Protein AF-F5VFP6-F1 (afdb_monomer_lite)

Radius of gyration: 19.28 Å; chains: 1; bounding box: 49×40×50 Å

pLDDT: mean 85.68, std 15.34, range [27.28, 97.56]

InterPro domains:
  IPR001387 Cro/C1-type, helix-turn-helix domain [cd00093] (96-133)

Organism: NCBI:txid1029822

Structure (mmCIF, N/CA/C/O backbone):
data_AF-F5VFP6-F1
#
_entry.id   AF-F5VFP6-F1
#
loop_
_atom_site.group_PDB
_atom_site.id
_atom_site.type_symbol
_atom_site.label_atom_id
_atom_site.label_alt_id
_atom_site.label_comp_id
_atom_site.label_asym_id
_atom_site.label_entity_id
_atom_site.label_seq_id
_atom_site.pdbx_PDB_ins_code
_atom_site.Cartn_x
_atom_site.Cartn_y
_atom_site.Cartn_z
_atom_site.occupancy
_atom_site.B_iso_or_equiv
_atom_site.auth_seq_id
_atom_site.auth_comp_id
_atom_site.auth_asym_id
_atom_site.auth_atom_id
_atom_site.pdbx_PDB_model_num
ATOM 1 N N . MET A 1 1 ? 15.361 0.452 -25.787 1.00 45.81 1 MET A N 1
ATOM 2 C CA . MET A 1 1 ? 16.250 1.464 -25.177 1.00 45.81 1 MET A CA 1
ATOM 3 C C . MET A 1 1 ? 15.393 2.277 -24.232 1.00 45.81 1 MET A C 1
ATOM 5 O O . MET A 1 1 ? 14.352 2.733 -24.685 1.00 45.81 1 MET A O 1
ATOM 9 N N . ALA A 1 2 ? 15.795 2.419 -22.968 1.00 56.06 2 ALA A N 1
ATOM 10 C CA . ALA A 1 2 ? 15.083 3.279 -22.027 1.00 56.06 2 ALA A CA 1
ATOM 11 C C . ALA A 1 2 ? 15.162 4.739 -22.467 1.00 56.06 2 ALA A C 1
ATOM 13 O O . ALA A 1 2 ? 16.213 5.183 -22.942 1.00 56.06 2 ALA A O 1
ATOM 14 N N . SER A 1 3 ? 14.058 5.480 -22.344 1.00 61.97 3 SER A N 1
ATOM 15 C CA . SER A 1 3 ? 14.051 6.896 -22.721 1.00 61.97 3 SER A CA 1
ATOM 16 C C . SER A 1 3 ? 14.904 7.691 -21.721 1.00 61.97 3 SER A C 1
ATOM 18 O O . SER A 1 3 ? 14.595 7.668 -20.525 1.00 61.97 3 SER A O 1
ATOM 20 N N . PRO A 1 4 ? 15.934 8.442 -22.162 1.00 67.31 4 PRO A N 1
ATOM 21 C CA . PRO A 1 4 ? 16.766 9.268 -21.279 1.00 67.31 4 PRO A CA 1
ATOM 22 C C . PRO A 1 4 ? 15.968 10.259 -20.416 1.00 67.31 4 PRO A C 1
ATOM 24 O O . PRO A 1 4 ? 16.447 10.700 -19.371 1.00 67.31 4 PRO A O 1
ATOM 27 N N . GLU A 1 5 ? 14.756 10.616 -20.845 1.00 70.31 5 GLU A N 1
ATOM 28 C CA . GLU A 1 5 ? 13.850 11.499 -20.112 1.00 70.31 5 GLU A CA 1
ATOM 29 C C . GLU A 1 5 ? 13.175 10.804 -18.926 1.00 70.31 5 GLU A C 1
ATOM 31 O O . GLU A 1 5 ? 13.073 11.414 -17.863 1.00 70.31 5 GLU A O 1
ATOM 36 N N . ARG A 1 6 ? 12.771 9.530 -19.064 1.00 74.75 6 ARG A N 1
ATOM 37 C CA . ARG A 1 6 ? 12.139 8.756 -17.978 1.00 74.75 6 ARG A CA 1
ATOM 38 C C . ARG A 1 6 ? 13.117 8.499 -16.837 1.00 74.75 6 ARG A C 1
ATOM 40 O O . ARG A 1 6 ? 12.781 8.708 -15.675 1.00 74.75 6 ARG A O 1
ATOM 47 N N . ILE A 1 7 ? 14.361 8.155 -17.172 1.00 79.06 7 ILE A N 1
ATOM 48 C CA . ILE A 1 7 ? 15.433 7.903 -16.196 1.00 79.06 7 ILE A CA 1
ATOM 49 C C . ILE A 1 7 ? 15.617 9.104 -15.254 1.00 79.06 7 ILE A C 1
ATOM 51 O O . ILE A 1 7 ? 15.681 8.946 -14.038 1.00 79.06 7 ILE A O 1
ATOM 55 N N . LYS A 1 8 ? 15.633 10.327 -15.801 1.00 82.56 8 LYS A N 1
ATOM 56 C CA . LYS A 1 8 ? 15.808 11.564 -15.019 1.00 82.56 8 LYS A CA 1
ATOM 57 C C . LYS A 1 8 ? 14.606 11.910 -14.134 1.00 82.56 8 LYS A C 1
ATOM 59 O O . LYS A 1 8 ? 14.729 12.759 -13.252 1.00 82.56 8 LYS A O 1
ATOM 64 N N . GLN A 1 9 ? 13.447 11.302 -14.379 1.00 90.19 9 GLN A N 1
ATOM 65 C CA . GLN A 1 9 ? 12.228 11.536 -13.608 1.00 90.19 9 GLN A CA 1
ATOM 66 C C . GLN A 1 9 ? 12.080 10.576 -12.427 1.00 90.19 9 GLN A C 1
ATOM 68 O O . GLN A 1 9 ? 11.391 10.931 -11.475 1.00 90.19 9 GLN A O 1
ATOM 73 N N . VAL A 1 10 ? 12.755 9.421 -12.440 1.00 93.38 10 VAL A N 1
ATOM 74 C CA . VAL A 1 10 ? 12.667 8.408 -11.373 1.00 93.38 10 VAL A CA 1
ATOM 75 C C . VAL A 1 10 ? 12.887 8.992 -9.966 1.00 93.38 10 VAL A C 1
ATOM 77 O O . VAL A 1 10 ? 12.012 8.779 -9.125 1.00 93.38 10 VAL A O 1
ATOM 80 N N . PRO A 1 11 ? 13.948 9.783 -9.684 1.00 94.81 11 PRO A N 1
ATOM 81 C CA . PRO A 1 11 ? 14.139 10.339 -8.342 1.00 94.81 11 PRO A CA 1
ATOM 82 C C . PRO A 1 11 ? 12.992 11.263 -7.915 1.00 94.81 11 PRO A C 1
ATOM 84 O O . PRO A 1 11 ? 12.511 11.180 -6.788 1.00 94.81 11 PRO A O 1
ATOM 87 N N . LYS A 1 12 ? 12.516 12.115 -8.836 1.00 95.06 12 LYS A N 1
ATOM 88 C CA . LYS A 1 12 ? 11.424 13.068 -8.580 1.00 95.06 12 LYS A CA 1
ATOM 89 C C . LYS A 1 12 ? 10.096 12.358 -8.350 1.00 95.06 12 LYS A C 1
ATOM 91 O O . LYS A 1 12 ? 9.312 12.772 -7.504 1.00 95.06 12 LYS A O 1
ATOM 96 N N . LEU A 1 13 ? 9.834 11.302 -9.117 1.00 96.25 13 LEU A N 1
ATOM 97 C CA . LEU A 1 13 ? 8.614 10.522 -8.983 1.00 96.25 13 LEU A CA 1
ATOM 98 C C . LEU A 1 13 ? 8.625 9.729 -7.674 1.00 96.25 13 LEU A C 1
ATOM 100 O O . LEU A 1 13 ? 7.613 9.712 -6.984 1.00 96.25 13 LEU A O 1
ATOM 104 N N . PHE A 1 14 ? 9.776 9.168 -7.285 1.00 97.00 14 PHE A N 1
ATOM 105 C CA . PHE A 1 14 ? 9.940 8.535 -5.977 1.00 97.00 14 PHE A CA 1
ATOM 106 C C . PHE A 1 14 ? 9.699 9.525 -4.829 1.00 97.00 14 PHE A C 1
ATOM 108 O O . PHE A 1 14 ? 8.916 9.242 -3.929 1.00 97.00 14 PHE A O 1
ATOM 115 N N . GLU A 1 15 ? 10.298 10.717 -4.888 1.00 96.94 15 GLU A N 1
ATOM 116 C CA . GLU A 1 15 ? 10.056 11.777 -3.901 1.00 96.94 15 GLU A CA 1
ATOM 117 C C . GLU A 1 15 ? 8.570 12.155 -3.825 1.00 96.94 15 GLU A C 1
ATOM 119 O O . GLU A 1 15 ? 8.014 12.269 -2.733 1.00 96.94 15 GLU A O 1
ATOM 124 N N . LYS A 1 16 ? 7.904 12.292 -4.978 1.00 97.12 16 LYS A N 1
ATOM 125 C CA . LYS A 1 16 ? 6.471 12.588 -5.050 1.00 97.12 16 LYS A CA 1
ATOM 126 C C . LYS A 1 16 ? 5.634 11.512 -4.353 1.00 97.12 16 LYS A C 1
ATOM 128 O O . LYS A 1 16 ? 4.800 11.862 -3.521 1.00 97.12 16 LYS A O 1
ATOM 133 N N . VAL A 1 17 ? 5.854 10.228 -4.650 1.00 97.44 17 VAL A N 1
ATOM 134 C CA . VAL A 1 17 ? 5.077 9.142 -4.022 1.00 97.44 17 VAL A CA 1
ATOM 135 C C . VAL A 1 17 ? 5.391 8.992 -2.534 1.00 97.44 17 VAL A C 1
ATOM 137 O O . VAL A 1 17 ? 4.474 8.770 -1.752 1.00 97.44 17 VAL A O 1
ATOM 140 N N . SER A 1 18 ? 6.645 9.193 -2.113 1.00 96.81 18 SER A N 1
ATOM 141 C CA . SER A 1 18 ? 7.021 9.195 -0.693 1.00 96.81 18 SER A CA 1
ATOM 142 C C . SER A 1 18 ? 6.466 10.401 0.067 1.00 96.81 18 SER A C 1
ATOM 144 O O . SER A 1 18 ? 6.269 10.322 1.275 1.00 96.81 18 SER A O 1
ATOM 146 N N . LYS A 1 19 ? 6.212 11.525 -0.611 1.00 96.12 19 LYS A N 1
ATOM 147 C CA . LYS A 1 19 ? 5.519 12.669 -0.012 1.00 96.12 19 LYS A CA 1
ATOM 148 C C . LYS A 1 19 ? 4.025 12.384 0.163 1.00 96.12 19 LYS A C 1
ATOM 150 O O . LYS A 1 19 ? 3.502 12.665 1.237 1.00 96.12 19 LYS A O 1
ATOM 155 N N . LYS A 1 20 ? 3.385 11.798 -0.861 1.00 96.75 20 LYS A N 1
ATOM 156 C CA . LYS A 1 20 ? 1.983 11.349 -0.810 1.00 96.75 20 LYS A CA 1
ATOM 157 C C . LYS A 1 20 ? 1.754 10.357 0.319 1.00 96.75 20 LYS A C 1
ATOM 159 O O . LYS A 1 20 ? 0.837 10.525 1.110 1.00 96.75 20 LYS A O 1
ATOM 164 N N . ASP A 1 21 ? 2.604 9.342 0.413 1.00 96.44 21 ASP A N 1
ATOM 165 C CA . ASP A 1 21 ? 2.551 8.358 1.483 1.00 96.44 21 ASP A CA 1
ATOM 166 C C . ASP A 1 21 ? 3.967 8.096 2.029 1.00 96.44 21 ASP A C 1
ATOM 168 O O . ASP A 1 21 ? 4.779 7.424 1.382 1.00 96.44 21 ASP A O 1
ATOM 172 N N . PRO A 1 22 ? 4.289 8.578 3.245 1.00 94.88 22 PRO A N 1
ATOM 173 C CA . PRO A 1 22 ? 5.624 8.440 3.827 1.00 94.88 22 PRO A CA 1
ATOM 174 C C . PRO A 1 22 ? 5.996 6.995 4.187 1.00 94.88 22 PRO A C 1
ATOM 176 O O . PRO A 1 22 ? 7.146 6.725 4.542 1.00 94.88 22 PRO A O 1
ATOM 179 N N . ARG A 1 23 ? 5.063 6.038 4.080 1.00 94.44 23 ARG A N 1
ATOM 180 C CA . ARG A 1 23 ? 5.350 4.601 4.217 1.00 94.44 23 ARG A CA 1
ATOM 181 C C . ARG A 1 23 ? 6.062 4.043 2.980 1.00 94.44 23 ARG A C 1
ATOM 183 O O . ARG A 1 23 ? 6.715 2.998 3.071 1.00 94.44 23 ARG A O 1
ATOM 190 N N . ILE A 1 24 ? 6.004 4.745 1.843 1.00 95.62 24 ILE A N 1
ATOM 191 C CA . ILE A 1 24 ? 6.698 4.364 0.611 1.00 95.62 24 ILE A CA 1
ATOM 192 C C . ILE A 1 24 ? 8.191 4.644 0.754 1.00 95.62 24 ILE A C 1
ATOM 194 O O . ILE A 1 24 ? 8.703 5.723 0.463 1.00 95.62 24 ILE A O 1
ATOM 198 N N . THR A 1 25 ? 8.905 3.622 1.214 1.00 95.75 25 THR A N 1
ATOM 199 C CA . THR A 1 25 ? 10.367 3.592 1.305 1.00 95.75 25 THR A CA 1
ATOM 200 C C . THR A 1 25 ? 10.967 2.783 0.157 1.00 95.75 25 THR A C 1
ATOM 202 O O . THR A 1 25 ? 10.283 1.984 -0.481 1.00 95.75 25 THR A O 1
ATOM 205 N N . VAL A 1 26 ? 12.284 2.898 -0.059 1.00 95.69 26 VAL A N 1
ATOM 206 C CA . VAL A 1 26 ? 13.004 2.044 -1.026 1.00 95.69 26 VAL A CA 1
ATOM 207 C C . VAL A 1 26 ? 12.787 0.563 -0.710 1.00 95.69 26 VAL A C 1
ATOM 209 O O . VAL A 1 26 ? 12.605 -0.237 -1.621 1.00 95.69 26 VAL A O 1
ATOM 212 N N . LYS A 1 27 ? 12.764 0.191 0.578 1.00 94.75 27 LYS A N 1
ATOM 213 C CA . LYS A 1 27 ? 12.493 -1.186 1.009 1.00 94.75 27 LYS A CA 1
ATOM 214 C C . LYS A 1 27 ? 11.085 -1.622 0.608 1.00 94.75 27 LYS A C 1
ATOM 216 O O . LYS A 1 27 ? 10.945 -2.677 0.006 1.00 94.75 27 LYS A O 1
ATOM 221 N N . TYR A 1 28 ? 10.075 -0.808 0.912 1.00 94.06 28 TYR A N 1
ATOM 222 C CA . TYR A 1 28 ? 8.678 -1.090 0.571 1.00 94.06 28 TYR A CA 1
ATOM 223 C C . TYR A 1 28 ? 8.502 -1.271 -0.946 1.00 94.06 28 TYR A C 1
ATOM 225 O O . TYR A 1 28 ? 8.008 -2.303 -1.394 1.00 94.06 28 TYR A O 1
ATOM 233 N N . PHE A 1 29 ? 9.029 -0.328 -1.733 1.00 95.00 29 PHE A N 1
ATOM 234 C CA . PHE A 1 29 ? 9.039 -0.387 -3.196 1.00 95.00 29 PHE A CA 1
ATOM 235 C C . PHE A 1 29 ? 9.723 -1.657 -3.733 1.00 95.00 29 PHE A C 1
ATOM 237 O O . PHE A 1 29 ? 9.163 -2.362 -4.572 1.00 95.00 29 PHE A O 1
ATOM 244 N N . ASN A 1 30 ? 10.918 -1.978 -3.218 1.00 91.12 30 ASN A N 1
ATOM 245 C CA . ASN A 1 30 ? 11.689 -3.153 -3.635 1.00 91.12 30 ASN A CA 1
ATOM 246 C C . ASN A 1 30 ? 10.944 -4.466 -3.332 1.00 91.12 30 ASN A C 1
ATOM 248 O O . ASN A 1 30 ? 11.003 -5.404 -4.128 1.00 91.12 30 ASN A O 1
ATOM 252 N N . THR A 1 31 ? 10.240 -4.524 -2.195 1.00 90.19 31 THR A N 1
ATOM 253 C CA . THR A 1 31 ? 9.459 -5.690 -1.765 1.00 90.19 31 THR A CA 1
ATOM 254 C C . THR A 1 31 ? 8.227 -5.907 -2.637 1.00 90.19 31 THR A C 1
ATOM 256 O O . THR A 1 31 ? 8.056 -7.001 -3.168 1.00 90.19 31 THR A O 1
ATOM 259 N N . ILE A 1 32 ? 7.388 -4.887 -2.827 1.00 92.19 32 ILE A N 1
ATOM 260 C CA . ILE A 1 32 ? 6.071 -5.047 -3.477 1.00 92.19 32 ILE A CA 1
ATOM 261 C C . ILE A 1 32 ? 6.195 -5.427 -4.928 1.00 92.19 32 ILE A C 1
ATOM 263 O O . ILE A 1 32 ? 5.497 -6.317 -5.402 1.00 92.19 32 ILE A O 1
ATOM 267 N N . PHE A 1 33 ? 7.119 -4.782 -5.629 1.00 91.31 33 PHE A N 1
ATOM 268 C CA . PHE A 1 33 ? 7.360 -5.106 -7.020 1.00 91.31 33 PHE A CA 1
ATOM 269 C C . PHE A 1 33 ? 8.267 -6.335 -7.176 1.00 91.31 33 PHE A C 1
ATOM 271 O O . PHE A 1 33 ? 8.462 -6.818 -8.278 1.00 91.31 33 PHE A O 1
ATOM 278 N N . GLY A 1 34 ? 8.777 -6.935 -6.097 1.00 86.69 34 GLY A N 1
ATOM 279 C CA . GLY A 1 34 ? 9.569 -8.163 -6.195 1.00 86.69 34 GLY A CA 1
ATOM 280 C C . GLY A 1 34 ? 10.961 -7.962 -6.798 1.00 86.69 34 GLY A C 1
ATOM 281 O O . GLY A 1 34 ? 11.620 -8.935 -7.171 1.00 86.69 34 GLY A O 1
ATOM 282 N N . PHE A 1 35 ? 11.434 -6.716 -6.873 1.00 86.25 35 PHE A N 1
ATOM 283 C CA . PHE A 1 35 ? 12.779 -6.385 -7.338 1.00 86.25 35 PHE A CA 1
ATOM 284 C C . PHE A 1 35 ? 13.873 -6.966 -6.433 1.00 86.25 35 PHE A C 1
ATOM 286 O O . PHE A 1 35 ? 14.979 -7.218 -6.908 1.00 86.25 35 PHE A O 1
ATOM 293 N N . PHE A 1 36 ? 13.556 -7.270 -5.168 1.00 84.62 36 PHE A N 1
ATOM 294 C CA . PHE A 1 36 ? 14.471 -7.929 -4.230 1.00 84.62 36 PHE A CA 1
ATOM 295 C C . PHE A 1 36 ? 15.012 -9.275 -4.733 1.00 84.62 36 PHE A C 1
ATOM 297 O O . PHE A 1 36 ? 16.075 -9.714 -4.299 1.00 84.62 36 PHE A O 1
ATOM 304 N N . ASN A 1 37 ? 14.313 -9.932 -5.665 1.00 80.12 37 ASN A N 1
ATOM 305 C CA . ASN A 1 37 ? 14.791 -11.168 -6.283 1.00 80.12 37 ASN A CA 1
ATOM 306 C C . ASN A 1 37 ? 16.040 -10.966 -7.155 1.00 80.12 37 ASN A C 1
ATOM 308 O O . ASN A 1 37 ? 16.752 -11.940 -7.425 1.00 80.12 37 ASN A O 1
ATOM 312 N N . TYR A 1 38 ? 16.294 -9.719 -7.558 1.00 79.38 38 TYR A N 1
ATOM 313 C CA . TYR A 1 38 ? 17.290 -9.317 -8.548 1.00 79.38 38 TYR A CA 1
ATOM 314 C C . TYR A 1 38 ? 18.286 -8.294 -7.996 1.00 79.38 38 TYR A C 1
ATOM 316 O O . TYR A 1 38 ? 19.470 -8.354 -8.319 1.00 79.38 38 TYR A O 1
ATOM 324 N N . TYR A 1 39 ? 17.827 -7.385 -7.132 1.00 83.06 39 TYR A N 1
ATOM 325 C CA . TYR A 1 39 ? 18.638 -6.319 -6.558 1.00 83.06 39 TYR A CA 1
ATOM 326 C C . TYR A 1 39 ? 18.453 -6.215 -5.050 1.00 83.06 39 TYR A C 1
ATOM 328 O O . TYR A 1 39 ? 17.337 -6.215 -4.528 1.00 83.06 39 TYR A O 1
ATOM 336 N N . SER A 1 40 ? 19.561 -6.018 -4.337 1.00 87.56 40 SER A N 1
ATOM 337 C CA . SER A 1 40 ? 19.488 -5.630 -2.932 1.00 87.56 40 SER A CA 1
ATOM 338 C C . SER A 1 40 ? 18.777 -4.280 -2.786 1.00 87.56 40 SER A C 1
ATOM 340 O O . SER A 1 40 ? 18.827 -3.422 -3.671 1.00 87.56 40 SER A O 1
ATOM 342 N N . THR A 1 41 ? 18.160 -4.044 -1.629 1.00 89.25 41 THR A N 1
ATOM 343 C CA . THR A 1 41 ? 17.512 -2.757 -1.319 1.00 89.25 41 THR A CA 1
ATOM 344 C C . THR A 1 41 ? 18.485 -1.578 -1.429 1.00 89.25 41 THR A C 1
ATOM 346 O O . THR A 1 41 ? 18.092 -0.482 -1.822 1.00 89.25 41 THR A O 1
ATOM 349 N N . SER A 1 42 ? 19.770 -1.800 -1.127 1.00 89.75 42 SER A N 1
ATOM 350 C CA . SER A 1 42 ? 20.816 -0.786 -1.296 1.00 89.75 42 SER A CA 1
ATOM 351 C C . SER A 1 42 ? 21.035 -0.441 -2.772 1.00 89.75 42 SER A C 1
ATOM 353 O O . SER A 1 42 ? 20.985 0.737 -3.126 1.00 89.75 42 SER A O 1
ATOM 355 N N . ALA A 1 43 ? 21.185 -1.453 -3.637 1.00 89.81 43 ALA A N 1
ATOM 356 C CA . ALA A 1 43 ? 21.340 -1.253 -5.077 1.00 89.81 43 ALA A CA 1
ATOM 357 C C . ALA A 1 43 ? 20.120 -0.546 -5.681 1.00 89.81 43 ALA A C 1
ATOM 359 O O . ALA A 1 43 ? 20.280 0.438 -6.400 1.00 89.81 43 ALA A O 1
ATOM 360 N N . MET A 1 44 ? 18.910 -0.974 -5.306 1.00 92.06 44 MET A N 1
ATOM 361 C CA . MET A 1 44 ? 17.673 -0.309 -5.717 1.00 92.06 44 MET A CA 1
ATOM 362 C C . MET A 1 44 ? 17.648 1.164 -5.286 1.00 92.06 44 MET A C 1
ATOM 364 O O . MET A 1 44 ? 17.297 2.039 -6.073 1.00 92.06 44 MET A O 1
ATOM 368 N N . GLY A 1 45 ? 18.094 1.466 -4.063 1.00 92.12 45 GLY A N 1
ATOM 369 C CA . GLY A 1 45 ? 18.221 2.842 -3.586 1.00 92.12 45 GLY A CA 1
ATOM 370 C C . GLY A 1 45 ? 19.172 3.681 -4.440 1.00 92.12 45 GLY A C 1
ATOM 371 O O . GLY A 1 45 ? 18.847 4.823 -4.760 1.00 92.12 45 GLY A O 1
ATOM 372 N N . SER A 1 46 ? 20.314 3.119 -4.843 1.00 91.38 46 SER A N 1
ATOM 373 C CA . SER A 1 46 ? 21.247 3.790 -5.755 1.00 91.38 46 SER A CA 1
ATOM 374 C C . SER A 1 46 ? 20.658 4.003 -7.149 1.00 91.38 46 SER A C 1
ATOM 376 O O . SER A 1 46 ? 20.926 5.036 -7.755 1.00 91.38 46 SER A O 1
ATOM 378 N N . PHE A 1 47 ? 19.841 3.077 -7.657 1.00 91.38 47 PHE A N 1
ATOM 379 C CA . PHE A 1 47 ? 19.168 3.255 -8.946 1.00 91.38 47 PHE A CA 1
ATOM 380 C C . PHE A 1 47 ? 18.108 4.354 -8.876 1.00 91.38 47 PHE A C 1
ATOM 382 O O . PHE A 1 47 ? 18.112 5.247 -9.719 1.00 91.38 47 PHE A O 1
ATOM 389 N N . ILE A 1 48 ? 17.260 4.343 -7.843 1.00 92.06 48 ILE A N 1
ATOM 390 C CA . ILE A 1 48 ? 16.202 5.344 -7.645 1.00 92.06 48 ILE A CA 1
ATOM 391 C C . ILE A 1 48 ? 16.781 6.753 -7.492 1.00 92.06 48 ILE A C 1
ATOM 393 O O . ILE A 1 48 ? 16.238 7.697 -8.057 1.00 92.06 48 ILE A O 1
ATOM 397 N N . ARG A 1 49 ? 17.887 6.906 -6.753 1.00 89.38 49 ARG A N 1
ATOM 398 C CA . ARG A 1 49 ? 18.575 8.200 -6.585 1.00 89.38 49 ARG A CA 1
ATOM 399 C C . ARG A 1 49 ? 19.479 8.576 -7.748 1.00 89.38 49 ARG A C 1
ATOM 401 O O . ARG A 1 49 ? 19.963 9.701 -7.791 1.00 89.38 49 ARG A O 1
ATOM 408 N N . PHE A 1 50 ? 19.681 7.654 -8.686 1.00 84.88 50 PHE A N 1
ATOM 409 C CA . PHE A 1 50 ? 20.602 7.816 -9.802 1.00 84.88 50 PHE A CA 1
ATOM 410 C C . PHE A 1 50 ? 22.077 7.974 -9.373 1.00 84.88 50 PHE A C 1
ATOM 412 O O . PHE A 1 50 ? 22.888 8.555 -10.089 1.00 84.88 50 PHE A O 1
ATOM 419 N N . ASP A 1 51 ? 22.439 7.397 -8.222 1.00 84.12 51 ASP A N 1
ATOM 420 C CA . ASP A 1 51 ? 23.817 7.338 -7.710 1.00 84.12 51 ASP A CA 1
ATOM 421 C C . ASP A 1 51 ? 24.665 6.307 -8.480 1.00 84.12 51 ASP A C 1
ATOM 423 O O . ASP A 1 51 ? 25.892 6.394 -8.538 1.00 84.12 51 ASP A O 1
ATOM 427 N N . LYS A 1 52 ? 24.008 5.286 -9.045 1.00 81.69 52 LYS A N 1
ATOM 428 C CA . LYS A 1 52 ? 24.627 4.216 -9.833 1.00 81.69 52 LYS A CA 1
ATOM 429 C C . LYS A 1 52 ? 23.706 3.823 -10.983 1.00 81.69 52 LYS A C 1
ATOM 431 O O . LYS A 1 52 ? 22.489 3.800 -10.812 1.00 81.69 52 LYS A O 1
ATOM 436 N N . TYR A 1 53 ? 24.297 3.461 -12.118 1.00 78.94 53 TYR A N 1
ATOM 437 C CA . TYR A 1 53 ? 23.573 2.893 -13.251 1.00 78.94 53 TYR A CA 1
ATOM 438 C C . TYR A 1 53 ? 23.312 1.397 -13.052 1.00 78.94 53 TYR A C 1
ATOM 440 O O . TYR A 1 53 ? 24.206 0.666 -12.619 1.00 78.94 53 TYR A O 1
ATOM 448 N N . SER A 1 54 ? 22.096 0.946 -13.369 1.00 81.25 54 SER A N 1
ATOM 449 C CA . SER A 1 54 ? 21.843 -0.482 -13.594 1.00 81.25 54 SER A CA 1
ATOM 450 C C . SER A 1 54 ? 22.591 -0.950 -14.844 1.00 81.25 54 SER A C 1
ATOM 452 O O . SER A 1 54 ? 22.700 -0.201 -15.817 1.00 81.25 54 SER A O 1
ATOM 454 N N . ASP A 1 55 ? 23.068 -2.194 -14.823 1.00 77.06 55 ASP A N 1
ATOM 455 C CA . ASP A 1 55 ? 23.711 -2.831 -15.977 1.00 77.06 55 ASP A CA 1
ATOM 456 C C . ASP A 1 55 ? 22.730 -2.988 -17.158 1.00 77.06 55 ASP A C 1
ATOM 458 O O . ASP A 1 55 ? 23.150 -3.001 -18.315 1.00 77.06 55 ASP A O 1
ATOM 462 N N . ASP A 1 56 ? 21.420 -3.054 -16.878 1.00 78.88 56 ASP A N 1
ATOM 463 C CA . ASP A 1 56 ? 20.361 -3.054 -17.888 1.00 78.88 56 ASP A CA 1
ATOM 464 C C . ASP A 1 56 ? 19.555 -1.742 -17.840 1.00 78.88 56 ASP A C 1
ATOM 466 O O . ASP A 1 56 ? 18.793 -1.522 -16.888 1.00 78.88 56 ASP A O 1
ATOM 470 N N . PRO A 1 57 ? 19.636 -0.889 -18.879 1.00 79.38 57 PRO A N 1
ATOM 471 C CA . PRO A 1 57 ? 18.873 0.354 -18.957 1.00 79.38 57 PRO A CA 1
ATOM 472 C C . PRO A 1 57 ? 17.355 0.177 -18.823 1.00 79.38 57 PRO A C 1
ATOM 474 O O . PRO A 1 57 ? 16.698 1.076 -18.303 1.00 79.38 57 PRO A O 1
ATOM 477 N N . ARG A 1 58 ? 16.792 -0.970 -19.236 1.00 81.50 58 ARG A N 1
ATOM 478 C CA . ARG A 1 58 ? 15.346 -1.263 -19.138 1.00 81.50 58 ARG A CA 1
ATOM 479 C C . ARG A 1 58 ? 14.845 -1.269 -17.696 1.00 81.50 58 ARG A C 1
ATOM 481 O O . ARG A 1 58 ? 13.675 -0.999 -17.454 1.00 81.50 58 ARG A O 1
ATOM 488 N N . THR A 1 59 ? 15.739 -1.501 -16.732 1.00 85.50 59 THR A N 1
ATOM 489 C CA . THR A 1 59 ? 15.436 -1.414 -15.295 1.00 85.50 59 THR A CA 1
ATOM 490 C C . THR A 1 59 ? 14.766 -0.087 -14.944 1.00 85.50 59 THR A C 1
ATOM 492 O O . THR A 1 59 ? 13.832 -0.061 -14.151 1.00 85.50 59 THR A O 1
ATOM 495 N N . TYR A 1 60 ? 15.211 1.016 -15.550 1.00 87.94 60 TYR A N 1
ATOM 496 C CA . TYR A 1 60 ? 14.660 2.335 -15.259 1.00 87.94 60 TYR A CA 1
ATOM 497 C C . TYR A 1 60 ? 13.268 2.554 -15.840 1.00 87.94 60 TYR A C 1
ATOM 499 O O . TYR A 1 60 ? 12.488 3.263 -15.214 1.00 87.94 60 TYR A O 1
ATOM 507 N N . ASP A 1 61 ? 12.946 1.952 -16.989 1.00 87.75 61 ASP A N 1
ATOM 508 C CA . ASP A 1 61 ? 11.586 2.013 -17.532 1.00 87.75 61 ASP A CA 1
ATOM 509 C C . ASP A 1 61 ? 10.620 1.310 -16.573 1.00 87.75 61 ASP A C 1
ATOM 511 O O . ASP A 1 61 ? 9.595 1.873 -16.210 1.00 87.75 61 ASP A O 1
ATOM 515 N N . VAL A 1 62 ? 11.007 0.138 -16.058 1.00 89.81 62 VAL A N 1
ATOM 516 C CA . VAL A 1 62 ? 10.160 -0.629 -15.133 1.00 89.81 62 VAL A CA 1
ATOM 517 C C . VAL A 1 62 ? 10.068 0.031 -13.762 1.00 89.81 62 VAL A C 1
ATOM 519 O O . VAL A 1 62 ? 8.996 0.037 -13.164 1.00 89.81 62 VAL A O 1
ATOM 522 N N . ILE A 1 63 ? 11.158 0.619 -13.253 1.00 92.88 63 ILE A N 1
ATOM 523 C CA . ILE A 1 63 ? 11.103 1.430 -12.027 1.00 92.88 63 ILE A CA 1
ATOM 524 C C . ILE A 1 63 ? 10.164 2.620 -12.231 1.00 92.88 63 ILE A C 1
ATOM 526 O O . ILE A 1 63 ? 9.343 2.894 -11.361 1.00 92.88 63 ILE A O 1
ATOM 530 N N . PHE A 1 64 ? 10.275 3.318 -13.363 1.00 93.94 64 PHE A N 1
ATOM 531 C CA . PHE A 1 64 ? 9.409 4.447 -13.679 1.00 93.94 64 PHE A CA 1
ATOM 532 C C . PHE A 1 64 ? 7.940 4.018 -13.702 1.00 93.94 64 PHE A C 1
ATOM 534 O O . PHE A 1 64 ? 7.141 4.590 -12.969 1.00 93.94 64 PHE A O 1
ATOM 541 N N . ASP A 1 65 ? 7.605 2.966 -14.447 1.00 93.75 65 ASP A N 1
ATOM 542 C CA . ASP A 1 65 ? 6.231 2.477 -14.561 1.00 93.75 65 ASP A CA 1
ATOM 543 C C . ASP A 1 65 ? 5.682 1.974 -13.207 1.00 93.75 65 ASP A C 1
ATOM 545 O O . ASP A 1 65 ? 4.531 2.234 -12.858 1.00 93.75 65 ASP A O 1
ATOM 549 N N . ALA A 1 66 ? 6.516 1.320 -12.392 1.00 95.00 66 ALA A N 1
ATOM 550 C CA . ALA A 1 66 ? 6.166 0.908 -11.033 1.00 95.00 66 ALA A CA 1
ATOM 551 C C . ALA A 1 66 ? 5.852 2.108 -10.123 1.00 95.00 66 ALA A C 1
ATOM 553 O O . ALA A 1 66 ? 4.889 2.084 -9.356 1.00 95.00 66 ALA A O 1
ATOM 554 N N . LEU A 1 67 ? 6.641 3.180 -10.217 1.00 96.75 67 LEU A N 1
ATOM 555 C CA . LEU A 1 67 ? 6.385 4.419 -9.484 1.00 96.75 67 LEU A CA 1
ATOM 556 C C . LEU A 1 67 ? 5.151 5.156 -10.015 1.00 96.75 67 LEU A C 1
ATOM 558 O O . LEU A 1 67 ? 4.432 5.755 -9.221 1.00 96.75 67 LEU A O 1
ATOM 562 N N . THR A 1 68 ? 4.869 5.084 -11.317 1.00 95.75 68 THR A N 1
ATOM 563 C CA . THR A 1 68 ? 3.637 5.622 -11.908 1.00 95.75 68 THR A CA 1
ATOM 564 C C . THR A 1 68 ? 2.406 4.897 -11.369 1.00 95.75 68 THR A C 1
ATOM 566 O O . THR A 1 68 ? 1.468 5.560 -10.941 1.00 95.75 68 THR A O 1
ATOM 569 N N . ILE A 1 69 ? 2.437 3.561 -11.276 1.00 96.25 69 ILE A N 1
ATOM 570 C CA . ILE A 1 69 ? 1.365 2.774 -10.637 1.00 96.25 69 ILE A CA 1
ATOM 571 C C . ILE A 1 69 ? 1.108 3.261 -9.204 1.00 96.25 69 ILE A C 1
ATOM 573 O O . ILE A 1 69 ? -0.045 3.450 -8.818 1.00 96.25 69 ILE A O 1
ATOM 577 N N . LEU A 1 70 ? 2.169 3.482 -8.419 1.00 96.50 70 LEU A N 1
ATOM 578 C CA . LEU A 1 70 ? 2.035 4.002 -7.056 1.00 96.50 70 LEU A CA 1
ATOM 579 C C . LEU A 1 70 ? 1.469 5.428 -7.035 1.00 96.50 70 LEU A C 1
ATOM 581 O O . LEU A 1 70 ? 0.578 5.710 -6.243 1.00 96.50 70 LEU A O 1
ATOM 585 N N . ASP A 1 71 ? 1.951 6.324 -7.897 1.00 96.06 71 ASP A N 1
ATOM 586 C CA . ASP A 1 71 ? 1.485 7.715 -7.959 1.00 96.06 71 ASP A CA 1
ATOM 587 C C . ASP A 1 71 ? 0.001 7.827 -8.332 1.00 96.06 71 ASP A C 1
ATOM 589 O O . ASP A 1 71 ? -0.697 8.696 -7.808 1.00 96.06 71 ASP A O 1
ATOM 593 N N . GLU A 1 72 ? -0.478 6.952 -9.216 1.00 94.12 72 GLU A N 1
ATOM 594 C CA . GLU A 1 72 ? -1.872 6.909 -9.665 1.00 94.12 72 GLU A CA 1
ATOM 595 C C . GLU A 1 72 ? -2.827 6.323 -8.623 1.00 94.12 72 GLU A C 1
ATOM 597 O O . GLU A 1 72 ? -3.993 6.708 -8.588 1.00 94.12 72 GLU A O 1
ATOM 602 N N . SER A 1 73 ? -2.369 5.361 -7.817 1.00 91.88 73 SER A N 1
ATOM 603 C CA . SER A 1 73 ? -3.269 4.516 -7.019 1.00 91.88 73 SER A CA 1
ATOM 604 C C . SER A 1 73 ? -3.094 4.614 -5.511 1.00 91.88 73 SER A C 1
ATOM 606 O O . SER A 1 73 ? -3.948 4.121 -4.777 1.00 91.88 73 SER A O 1
ATOM 608 N N . LEU A 1 74 ? -2.015 5.222 -5.018 1.00 92.25 74 LEU A N 1
ATOM 609 C CA . LEU A 1 74 ? -1.895 5.494 -3.591 1.00 92.25 74 LEU A CA 1
ATOM 610 C C . LEU A 1 74 ? -2.778 6.682 -3.191 1.00 92.25 74 LEU A C 1
ATOM 612 O O . LEU A 1 74 ? -2.765 7.710 -3.877 1.00 92.25 74 LEU A O 1
ATOM 616 N N . PRO A 1 75 ? -3.480 6.590 -2.049 1.00 92.88 75 PRO A N 1
ATOM 617 C CA . PRO A 1 75 ? -4.095 7.759 -1.441 1.00 92.88 75 PRO A CA 1
ATOM 618 C C . PRO A 1 75 ? -3.037 8.810 -1.072 1.00 92.88 75 PRO A C 1
ATOM 620 O O . PRO A 1 75 ? -1.891 8.478 -0.759 1.00 92.88 75 PRO A O 1
ATOM 623 N N . ASP A 1 76 ? -3.430 10.083 -1.098 1.00 95.69 76 ASP A N 1
ATOM 624 C CA . ASP A 1 76 ? -2.552 11.200 -0.750 1.00 95.69 76 ASP A CA 1
ATOM 625 C C . ASP A 1 76 ? -2.764 11.618 0.711 1.00 95.69 76 ASP A C 1
ATOM 627 O O . ASP A 1 76 ? -3.809 12.151 1.082 1.00 95.69 76 ASP A O 1
ATOM 631 N N . TYR A 1 77 ? -1.754 11.372 1.540 1.00 96.94 77 TYR A N 1
ATOM 632 C CA . TYR A 1 77 ? -1.695 11.748 2.951 1.00 96.94 77 TYR A CA 1
ATOM 633 C C . TYR A 1 77 ? -0.766 12.941 3.196 1.00 96.94 77 TYR A C 1
ATOM 635 O O . TYR A 1 77 ? -0.454 13.241 4.351 1.00 96.94 77 TYR A O 1
ATOM 643 N N . SER A 1 78 ? -0.326 13.643 2.141 1.00 95.25 78 SER A N 1
ATOM 644 C CA . SER A 1 78 ? 0.615 14.767 2.249 1.00 95.25 78 SER A CA 1
ATOM 645 C C . SER A 1 78 ? 0.129 15.836 3.219 1.00 95.25 78 SER A C 1
ATOM 647 O O . SER A 1 78 ? 0.947 16.426 3.925 1.00 95.25 78 SER A O 1
ATOM 649 N N . ASP A 1 79 ? -1.185 16.062 3.284 1.00 96.19 79 ASP A N 1
ATOM 650 C CA . ASP A 1 79 ? -1.818 17.104 4.096 1.00 96.19 79 ASP A CA 1
ATOM 651 C C . ASP A 1 79 ? -2.411 16.587 5.410 1.00 96.19 79 ASP A C 1
ATOM 653 O O . ASP A 1 79 ? -2.779 17.396 6.255 1.00 96.19 79 ASP A O 1
ATOM 657 N N . LEU A 1 80 ? -2.391 15.269 5.640 1.00 97.19 80 LEU A N 1
ATOM 658 C CA . LEU A 1 80 ? -2.941 14.652 6.846 1.00 97.19 80 LEU A CA 1
ATOM 659 C C . LEU A 1 80 ? -2.252 15.199 8.108 1.00 97.19 80 LEU A C 1
ATOM 661 O O . LEU A 1 80 ? -1.020 15.357 8.143 1.00 97.19 80 LEU A O 1
ATOM 665 N N . ILE A 1 81 ? -3.045 15.460 9.145 1.00 97.44 81 ILE A N 1
ATOM 666 C CA . ILE A 1 81 ? -2.601 15.858 10.486 1.00 97.44 81 ILE A CA 1
ATOM 667 C C . ILE A 1 81 ? -3.179 14.922 11.553 1.00 97.44 81 ILE A C 1
ATOM 669 O O . ILE A 1 81 ? -4.091 14.136 11.299 1.00 97.44 81 ILE A O 1
ATOM 673 N N . VAL A 1 82 ? -2.636 14.978 12.772 1.00 97.06 82 VAL A N 1
ATOM 674 C CA . VAL A 1 82 ? -3.095 14.129 13.889 1.00 97.06 82 VAL A CA 1
ATOM 675 C C . VAL A 1 82 ? -4.581 14.345 14.209 1.00 97.06 82 VAL A C 1
ATOM 677 O O . VAL A 1 82 ? -5.270 13.374 14.528 1.00 97.06 82 VAL A O 1
ATOM 680 N N . GLN A 1 83 ? -5.096 15.572 14.072 1.00 97.56 83 GLN A N 1
ATOM 681 C CA . GLN A 1 83 ? -6.519 15.873 14.265 1.00 97.56 83 GLN A CA 1
ATOM 682 C C . GLN A 1 83 ? -7.426 14.991 13.393 1.00 97.56 83 GLN A C 1
ATOM 684 O O . GLN A 1 83 ? -8.389 14.428 13.906 1.00 97.56 83 GLN A O 1
ATOM 689 N N . ASP A 1 84 ? -7.080 14.775 12.121 1.00 97.44 84 ASP A N 1
ATOM 690 C CA . ASP A 1 84 ? -7.898 13.982 11.191 1.00 97.44 84 ASP A CA 1
ATOM 691 C C . ASP A 1 84 ? -8.082 12.529 11.661 1.00 97.44 84 ASP A C 1
ATOM 693 O O . ASP A 1 84 ? -9.119 11.902 11.416 1.00 97.44 84 ASP A O 1
ATOM 697 N N . ILE A 1 85 ? -7.072 11.983 12.349 1.00 96.44 85 ILE A N 1
ATOM 698 C CA . ILE A 1 85 ? -7.092 10.637 12.939 1.00 96.44 85 ILE A CA 1
ATOM 699 C C . ILE A 1 85 ? -7.995 10.596 14.173 1.00 96.44 85 ILE A C 1
ATOM 701 O O . ILE A 1 85 ? -8.773 9.654 14.338 1.00 96.44 85 ILE A O 1
ATOM 705 N N . VAL A 1 86 ? -7.905 11.613 15.035 1.00 95.31 86 VAL A N 1
ATOM 706 C CA . VAL A 1 86 ? -8.761 11.746 16.224 1.00 95.31 86 VAL A CA 1
ATOM 707 C C . VAL A 1 86 ? -10.225 11.902 15.811 1.00 95.31 86 VAL A C 1
ATOM 709 O O . VAL A 1 86 ? -11.100 11.249 16.386 1.00 95.31 86 VAL A O 1
ATOM 712 N N . ASP A 1 87 ? -10.490 12.694 14.775 1.00 95.06 87 ASP A N 1
ATOM 713 C CA . ASP A 1 87 ? -11.831 12.897 14.229 1.00 95.06 87 ASP A CA 1
ATOM 714 C C . ASP A 1 87 ? -12.377 11.611 13.607 1.00 95.06 87 ASP A C 1
ATOM 716 O O . ASP A 1 87 ? -13.511 11.224 13.892 1.00 95.06 87 ASP A O 1
ATOM 720 N N . ALA A 1 88 ? -11.558 10.887 12.832 1.00 94.12 88 ALA A N 1
ATOM 721 C CA . ALA A 1 88 ? -11.942 9.590 12.274 1.00 94.12 88 ALA A CA 1
ATOM 722 C C . ALA A 1 88 ? -12.318 8.581 13.370 1.00 94.12 88 ALA A C 1
ATOM 724 O O . ALA A 1 88 ? -13.306 7.858 13.241 1.00 94.12 88 ALA A O 1
ATOM 725 N N . TYR A 1 89 ? -11.559 8.540 14.468 1.00 93.12 89 TYR A N 1
ATOM 726 C CA . TYR A 1 89 ? -11.852 7.651 15.592 1.00 93.12 89 TYR A CA 1
ATOM 727 C C . TYR A 1 89 ? -13.110 8.077 16.358 1.00 93.12 89 TYR A C 1
ATOM 729 O O . TYR A 1 89 ? -13.929 7.233 16.732 1.00 93.12 89 TYR A O 1
ATOM 737 N N . SER A 1 90 ? -13.303 9.380 16.558 1.00 90.50 90 SER A N 1
ATOM 738 C CA . SER A 1 90 ? -14.508 9.931 17.190 1.00 90.50 90 SER A CA 1
ATOM 739 C C . SER A 1 90 ? -15.760 9.595 16.378 1.00 90.50 90 SER A C 1
ATOM 741 O O . SER A 1 90 ? -16.763 9.154 16.933 1.00 90.50 90 SER A O 1
ATOM 743 N N . GLU A 1 91 ? -15.684 9.701 15.050 1.00 89.44 91 GLU A N 1
ATOM 744 C CA . GLU A 1 91 ? -16.770 9.302 14.156 1.00 89.44 91 GLU A CA 1
ATOM 745 C C . GLU A 1 91 ? -17.079 7.800 14.276 1.00 89.44 91 GLU A C 1
ATOM 747 O O . GLU A 1 91 ? -18.235 7.391 14.410 1.00 89.44 91 GLU A O 1
ATOM 752 N N . TYR A 1 92 ? -16.040 6.964 14.280 1.00 84.94 92 TYR A N 1
ATOM 753 C CA . TYR A 1 92 ? -16.190 5.510 14.317 1.00 84.94 92 TYR A CA 1
ATOM 754 C C . TYR A 1 92 ? -16.738 4.995 15.657 1.00 84.94 92 TYR A C 1
ATOM 756 O O . TYR A 1 92 ? -17.557 4.066 15.691 1.00 84.94 92 TYR A O 1
ATOM 764 N N . SER A 1 93 ? -16.291 5.606 16.757 1.00 80.44 93 SER A N 1
ATOM 765 C CA . SER A 1 93 ? -16.724 5.275 18.117 1.00 80.44 93 SER A CA 1
ATOM 766 C C . SER A 1 93 ? -18.161 5.722 18.391 1.00 80.44 93 SER A C 1
ATOM 768 O O . SER A 1 93 ? -18.921 4.972 18.997 1.00 80.44 93 SER A O 1
ATOM 770 N N . LEU A 1 94 ? -18.581 6.887 17.894 1.00 76.00 94 LEU A N 1
ATOM 771 C CA . LEU A 1 94 ? -19.928 7.401 18.151 1.00 76.00 94 LEU A CA 1
ATOM 772 C C . LEU A 1 94 ? -20.987 6.864 17.181 1.00 76.00 94 LEU A C 1
ATOM 774 O O . LEU A 1 94 ? -22.119 6.626 17.602 1.00 76.00 94 LEU A O 1
ATOM 778 N N . TYR A 1 95 ? -20.647 6.671 15.902 1.00 66.44 95 TYR A N 1
ATOM 779 C CA . TYR A 1 95 ? -21.664 6.510 14.852 1.00 66.44 95 TYR A CA 1
ATOM 780 C C . TYR A 1 95 ? -21.623 5.182 14.092 1.00 66.44 95 TYR A C 1
ATOM 782 O O . TYR A 1 95 ? -22.648 4.794 13.533 1.00 66.44 95 TYR A O 1
ATOM 790 N N . LYS A 1 96 ? -20.487 4.470 14.053 1.00 68.62 96 LYS A N 1
ATOM 791 C CA . LYS A 1 96 ? -20.361 3.238 13.248 1.00 68.62 96 LYS A CA 1
ATOM 792 C C . LYS A 1 96 ? -20.437 1.954 14.062 1.00 68.62 96 LYS A C 1
ATOM 794 O O . LYS A 1 96 ? -21.388 1.191 13.915 1.00 68.62 96 LYS A O 1
ATOM 799 N N . GLN A 1 97 ? -19.418 1.675 14.873 1.00 71.56 97 GLN A N 1
ATOM 800 C CA . GLN A 1 97 ? -19.279 0.360 15.515 1.00 71.56 97 GLN A CA 1
ATOM 801 C C . GLN A 1 97 ? -18.940 0.417 17.008 1.00 71.56 97 GLN A C 1
ATOM 803 O O . GLN A 1 97 ? -18.871 -0.636 17.637 1.00 71.56 97 GLN A O 1
ATOM 808 N N . ASN A 1 98 ? -18.766 1.611 17.590 1.00 76.38 98 ASN A N 1
ATOM 809 C CA . ASN A 1 98 ? -18.427 1.786 19.008 1.00 76.38 98 ASN A CA 1
ATOM 810 C C . ASN A 1 98 ? -17.219 0.940 19.449 1.00 76.38 98 ASN A C 1
ATOM 812 O O . ASN A 1 98 ? -17.260 0.227 20.452 1.00 76.38 98 ASN A O 1
ATOM 816 N N . ILE A 1 99 ? -16.143 0.994 18.658 1.00 83.44 99 ILE A N 1
ATOM 817 C CA . ILE A 1 99 ? -14.887 0.323 18.996 1.00 83.44 99 ILE A CA 1
ATOM 818 C C . ILE A 1 99 ? -14.166 1.100 20.097 1.00 83.44 99 ILE A C 1
ATOM 820 O O . ILE A 1 99 ? -14.046 2.325 20.038 1.00 83.44 99 ILE A O 1
ATOM 824 N N . SER A 1 100 ? -13.657 0.390 21.099 1.00 86.94 100 SER A N 1
ATOM 825 C CA . SER A 1 100 ? -12.819 0.994 22.130 1.00 86.94 100 SER A CA 1
ATOM 826 C C . SER A 1 100 ? -11.393 1.232 21.622 1.00 86.94 100 SER A C 1
ATOM 828 O O . SER A 1 100 ? -10.921 0.595 20.676 1.00 86.94 100 SER A O 1
ATOM 830 N N . ARG A 1 101 ? -10.646 2.091 22.324 1.00 87.88 101 ARG A N 1
ATOM 831 C CA . ARG A 1 101 ? -9.230 2.356 22.032 1.00 87.88 101 ARG A CA 1
ATOM 832 C C . ARG A 1 101 ? -8.387 1.080 22.083 1.00 87.88 101 ARG A C 1
ATOM 834 O O . ARG A 1 101 ? -7.515 0.884 21.243 1.00 87.88 101 ARG A O 1
ATOM 841 N N . SER A 1 102 ? -8.648 0.218 23.064 1.00 87.31 102 SER A N 1
ATOM 842 C CA . SER A 1 102 ? -7.919 -1.040 23.233 1.00 87.31 102 SER A CA 1
ATOM 843 C C . SER A 1 102 ? -8.232 -2.035 22.117 1.00 87.31 102 SER A C 1
ATOM 845 O O . SER A 1 102 ? -7.323 -2.704 21.636 1.00 87.31 102 SER A O 1
ATOM 847 N N . GLN A 1 103 ? -9.484 -2.099 21.654 1.00 88.75 103 GLN A N 1
ATOM 848 C CA . GLN A 1 103 ? -9.848 -2.901 20.484 1.00 88.75 103 GLN A CA 1
ATOM 849 C C . GLN A 1 103 ? -9.161 -2.378 19.223 1.00 88.75 103 GLN A C 1
ATOM 851 O O . GLN A 1 103 ? -8.599 -3.164 18.465 1.00 88.75 103 GLN A O 1
ATOM 856 N N . LEU A 1 104 ? -9.143 -1.058 19.026 1.00 89.69 104 LEU A N 1
ATOM 857 C CA . LEU A 1 104 ? -8.438 -0.444 17.906 1.00 89.69 104 LEU A CA 1
ATOM 858 C C . LEU A 1 104 ? -6.934 -0.749 17.935 1.00 89.69 104 LEU A C 1
ATOM 860 O O . LEU A 1 104 ? -6.359 -1.034 16.890 1.00 89.69 104 LEU A O 1
ATOM 864 N N . ALA A 1 105 ? -6.310 -0.741 19.117 1.00 90.62 105 ALA A N 1
ATOM 865 C CA . ALA A 1 105 ? -4.905 -1.111 19.278 1.00 90.62 105 ALA A CA 1
ATOM 866 C C . ALA A 1 105 ? -4.628 -2.532 18.775 1.00 90.62 105 ALA A C 1
ATOM 868 O O . ALA A 1 105 ? -3.699 -2.737 18.001 1.00 90.62 105 ALA A O 1
ATOM 869 N N . VAL A 1 106 ? -5.482 -3.492 19.142 1.00 90.25 106 VAL A N 1
ATOM 870 C CA . VAL A 1 106 ? -5.374 -4.880 18.669 1.00 90.25 106 VAL A CA 1
ATOM 871 C C . VAL A 1 106 ? -5.543 -4.965 17.151 1.00 90.25 106 VAL A C 1
ATOM 873 O O . VAL A 1 106 ? -4.752 -5.624 16.485 1.00 90.25 106 VAL A O 1
ATOM 876 N N . LEU A 1 107 ? -6.541 -4.282 16.587 1.00 89.56 107 LEU A N 1
ATOM 877 C CA . LEU A 1 107 ? -6.823 -4.325 15.147 1.00 89.56 107 LEU A CA 1
ATOM 878 C C . LEU A 1 107 ? -5.723 -3.674 14.297 1.00 89.56 107 LEU A C 1
ATOM 880 O O . LEU A 1 107 ? -5.428 -4.147 13.200 1.00 89.56 107 LEU A O 1
ATOM 884 N N . ALA A 1 108 ? -5.109 -2.608 14.808 1.00 89.88 108 ALA A N 1
ATOM 885 C CA . ALA A 1 108 ? -4.000 -1.917 14.159 1.00 89.88 108 ALA A CA 1
ATOM 886 C C . ALA A 1 108 ? -2.632 -2.580 14.414 1.00 89.88 108 ALA A C 1
ATOM 888 O O . ALA A 1 108 ? -1.633 -2.079 13.908 1.00 89.88 108 ALA A O 1
ATOM 889 N N . ASP A 1 109 ? -2.578 -3.673 15.187 1.00 90.38 109 ASP A N 1
ATOM 890 C CA . ASP A 1 109 ? -1.339 -4.323 15.643 1.00 90.38 109 ASP A CA 1
ATOM 891 C C . ASP A 1 109 ? -0.379 -3.346 16.356 1.00 90.38 109 ASP A C 1
ATOM 893 O O . ASP A 1 109 ? 0.818 -3.244 16.083 1.00 90.38 109 ASP A O 1
ATOM 897 N N . LEU A 1 110 ? -0.939 -2.558 17.276 1.00 92.00 110 LEU A N 1
ATOM 898 C CA . LEU A 1 110 ? -0.230 -1.549 18.053 1.00 92.00 110 LEU A CA 1
ATOM 899 C C . LEU A 1 110 ? -0.397 -1.796 19.552 1.00 92.00 110 LEU A C 1
ATOM 901 O O . LEU A 1 110 ? -1.416 -2.281 20.036 1.00 92.00 110 LEU A O 1
ATOM 905 N N . SER A 1 111 ? 0.604 -1.378 20.328 1.00 91.81 111 SER A N 1
ATOM 906 C CA . SER A 1 111 ? 0.443 -1.307 21.783 1.00 91.81 111 SER A CA 1
ATOM 907 C C . SER A 1 111 ? -0.565 -0.218 22.172 1.00 91.81 111 SER A C 1
ATOM 909 O O . SER A 1 111 ? -0.641 0.833 21.529 1.00 91.81 111 SER A O 1
ATOM 911 N N . ASP A 1 112 ? -1.274 -0.409 23.287 1.00 88.88 112 ASP A N 1
ATOM 912 C CA . ASP A 1 112 ? -2.190 0.610 23.827 1.00 88.88 112 ASP A CA 1
ATOM 913 C C . ASP A 1 112 ? -1.464 1.940 24.114 1.00 88.88 112 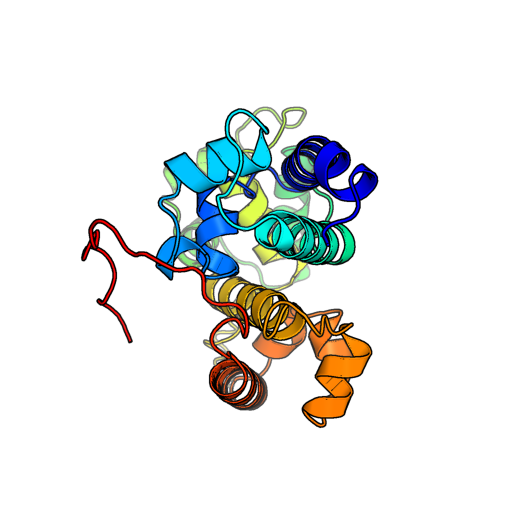ASP A C 1
ATOM 915 O O . ASP A 1 112 ? -2.001 3.021 23.878 1.00 88.88 112 ASP A O 1
ATOM 919 N N . GLY A 1 113 ? -0.191 1.876 24.524 1.00 91.56 113 GLY A N 1
ATOM 920 C CA . GLY A 1 113 ? 0.658 3.056 24.688 1.00 91.56 113 GLY A CA 1
ATOM 921 C C . GLY A 1 113 ? 0.944 3.792 23.374 1.00 91.56 113 GLY A C 1
ATOM 922 O O . GLY A 1 113 ? 0.980 5.022 23.365 1.00 91.56 113 GLY A O 1
ATOM 923 N N . ALA A 1 114 ? 1.119 3.073 22.261 1.00 92.12 114 ALA A N 1
ATOM 924 C CA . ALA A 1 114 ? 1.305 3.681 20.943 1.00 92.12 114 ALA A CA 1
ATOM 925 C C . ALA A 1 114 ? 0.024 4.377 20.465 1.00 92.12 114 ALA A C 1
ATOM 927 O O . ALA A 1 114 ? 0.084 5.544 20.085 1.00 92.12 114 ALA A O 1
ATOM 928 N N . ILE A 1 115 ? -1.134 3.719 20.581 1.00 93.88 115 ILE A N 1
ATOM 929 C CA . ILE A 1 115 ? -2.431 4.339 20.268 1.00 93.88 115 ILE A CA 1
ATOM 930 C C . ILE A 1 115 ? -2.695 5.560 21.157 1.00 93.88 115 ILE A C 1
ATOM 932 O O . ILE A 1 115 ? -3.104 6.612 20.673 1.00 93.88 115 ILE A O 1
ATOM 936 N N . SER A 1 116 ? -2.416 5.458 22.458 1.00 92.12 116 SER A N 1
ATOM 937 C CA . SER A 1 116 ? -2.570 6.579 23.389 1.00 92.12 116 SER A CA 1
ATOM 938 C C . SER A 1 116 ? -1.721 7.787 22.981 1.00 92.12 116 SER A C 1
ATOM 940 O O . SER A 1 116 ? -2.198 8.917 23.041 1.00 92.12 116 SER A O 1
ATOM 942 N N . LYS A 1 117 ? -0.484 7.573 22.516 1.00 93.56 117 LYS A N 1
ATOM 943 C CA . LYS A 1 117 ? 0.375 8.656 22.008 1.00 93.56 117 LYS A CA 1
ATOM 944 C C . LYS A 1 117 ? -0.159 9.294 20.729 1.00 93.56 117 LYS A C 1
ATOM 946 O O . LYS A 1 117 ? 0.043 10.487 20.547 1.00 93.56 117 LYS A O 1
ATOM 951 N N . ILE A 1 118 ? -0.814 8.521 19.861 1.00 93.94 118 ILE A N 1
ATOM 952 C CA . ILE A 1 118 ? -1.446 9.052 18.647 1.00 93.94 118 ILE A CA 1
ATOM 953 C C . ILE A 1 118 ? -2.566 10.018 19.038 1.00 93.94 118 ILE A C 1
ATOM 955 O O . ILE A 1 118 ? -2.567 11.159 18.592 1.00 93.94 118 ILE A O 1
ATOM 959 N N . PHE A 1 119 ? -3.471 9.596 19.923 1.00 92.81 119 PHE A N 1
ATOM 960 C CA . PHE A 1 119 ? -4.644 10.400 20.281 1.00 92.81 119 PHE A CA 1
ATOM 961 C C . PHE A 1 119 ? -4.369 11.541 21.264 1.00 92.81 119 PHE A C 1
ATOM 963 O O . PHE A 1 119 ? -5.121 12.508 21.288 1.00 92.81 119 PHE A O 1
ATOM 970 N N . ASN A 1 120 ? -3.296 11.456 22.052 1.00 92.38 120 ASN A N 1
ATOM 971 C CA . ASN A 1 120 ? -2.878 12.521 22.972 1.00 92.38 120 ASN A CA 1
ATOM 972 C C . ASN A 1 120 ? -1.713 13.365 22.422 1.00 92.38 120 ASN A C 1
ATOM 974 O O . ASN A 1 120 ? -1.077 14.107 23.172 1.00 92.38 120 ASN A O 1
ATOM 978 N N . GLY A 1 121 ? -1.369 13.197 21.142 1.00 89.62 121 GLY A N 1
ATOM 979 C CA . GLY A 1 121 ? -0.301 13.942 20.484 1.00 89.62 121 GLY A CA 1
ATOM 980 C C . GLY A 1 121 ? -0.678 15.397 20.187 1.00 89.62 121 GLY A C 1
ATOM 981 O O . GLY A 1 121 ? -1.782 15.854 20.474 1.00 89.62 121 GLY A O 1
ATOM 982 N N . ASN A 1 122 ? 0.247 16.136 19.569 1.00 94.94 122 ASN A N 1
ATOM 983 C CA . ASN A 1 122 ? -0.059 17.464 19.039 1.00 94.94 122 ASN A CA 1
ATOM 984 C C . ASN A 1 122 ? -0.968 17.329 17.804 1.00 94.94 122 ASN A C 1
ATOM 986 O O . ASN A 1 122 ? -0.537 16.794 16.782 1.00 94.94 122 ASN A O 1
ATOM 990 N N . LEU A 1 123 ? -2.192 17.846 17.903 1.00 94.94 123 LEU A N 1
ATOM 991 C CA . LEU A 1 123 ? -3.256 17.708 16.904 1.00 94.94 123 LEU A CA 1
ATOM 992 C C . LEU A 1 123 ? -2.909 18.356 15.552 1.00 94.94 123 LEU A C 1
ATOM 994 O O . LEU A 1 123 ? -3.310 17.845 14.510 1.00 94.94 123 LEU A O 1
ATOM 998 N N . GLU A 1 124 ? -2.097 19.414 15.554 1.00 96.38 124 GLU A N 1
ATOM 999 C CA . GLU A 1 124 ? -1.667 20.129 14.340 1.00 96.38 124 GLU A CA 1
ATOM 1000 C C . GLU A 1 124 ? -0.408 19.521 13.695 1.00 96.38 124 GLU A C 1
ATOM 1002 O O . GLU A 1 124 ? 0.057 19.977 12.649 1.00 96.38 124 GLU A O 1
ATOM 1007 N N . SER A 1 125 ? 0.192 18.505 14.322 1.00 95.75 125 SER A N 1
ATOM 1008 C CA . SER A 1 125 ? 1.434 17.903 13.832 1.00 95.75 125 SER A CA 1
ATOM 1009 C C . SER A 1 125 ? 1.200 16.867 12.731 1.00 95.75 125 SER A C 1
ATOM 1011 O O . SER A 1 125 ? 0.106 16.320 12.574 1.00 95.75 125 SER A O 1
ATOM 1013 N N . LYS A 1 126 ? 2.265 16.570 11.972 1.00 95.88 126 LYS A N 1
ATOM 1014 C CA . LYS A 1 126 ? 2.252 15.475 10.999 1.00 95.88 126 LYS A CA 1
ATOM 1015 C C . LYS A 1 126 ? 2.126 14.124 11.711 1.00 95.88 126 LYS A C 1
ATOM 1017 O O . LYS A 1 126 ? 2.831 13.890 12.696 1.00 95.88 126 LYS A O 1
ATOM 1022 N N . PRO A 1 127 ? 1.270 13.221 11.210 1.00 95.38 127 PRO A N 1
ATOM 1023 C CA . PRO A 1 127 ? 1.064 11.928 11.830 1.00 95.38 127 PRO A CA 1
ATOM 1024 C C . PRO A 1 127 ? 2.284 11.024 11.657 1.00 95.38 127 PRO A C 1
ATOM 1026 O O . PRO A 1 127 ? 3.039 11.117 10.689 1.00 95.38 127 PRO A O 1
ATOM 1029 N N . THR A 1 128 ? 2.465 10.106 12.604 1.00 95.19 128 THR A N 1
ATOM 1030 C CA . THR A 1 128 ? 3.425 9.008 12.447 1.00 95.19 128 THR A CA 1
ATOM 1031 C C . THR A 1 128 ? 2.892 7.984 11.444 1.00 95.19 128 THR A C 1
ATOM 1033 O O . THR A 1 128 ? 1.687 7.910 11.217 1.00 95.19 128 THR A O 1
ATOM 1036 N N . LEU A 1 129 ? 3.764 7.131 10.894 1.00 93.62 129 LEU A N 1
ATOM 1037 C CA . LEU A 1 129 ? 3.349 6.069 9.962 1.00 93.62 129 LEU A CA 1
ATOM 1038 C C . LEU A 1 129 ? 2.246 5.175 10.557 1.00 93.62 129 LEU A C 1
ATOM 1040 O O . LEU A 1 129 ? 1.245 4.908 9.907 1.00 93.62 129 LEU A O 1
ATOM 1044 N N . ALA A 1 130 ? 2.388 4.800 11.831 1.00 92.94 130 ALA A N 1
ATOM 1045 C CA . ALA A 1 130 ? 1.390 4.016 12.555 1.00 92.94 130 ALA A CA 1
ATOM 1046 C C . ALA A 1 130 ? 0.042 4.748 12.706 1.00 92.94 130 ALA A C 1
ATOM 1048 O O . ALA A 1 130 ? -1.008 4.116 12.719 1.00 92.94 130 ALA A O 1
ATOM 1049 N N . ALA A 1 131 ? 0.046 6.079 12.803 1.00 95.62 131 ALA A N 1
ATOM 1050 C CA . ALA A 1 131 ? -1.186 6.858 12.865 1.00 95.62 131 ALA A CA 1
ATOM 1051 C C . ALA A 1 131 ? -1.905 6.924 11.508 1.00 95.62 131 ALA A C 1
ATOM 1053 O O . ALA A 1 131 ? -3.132 6.888 11.476 1.00 95.62 131 ALA A O 1
ATOM 1054 N N . ILE A 1 132 ? -1.160 6.946 10.395 1.00 95.81 132 ILE A N 1
ATOM 1055 C CA . ILE A 1 132 ? -1.734 6.820 9.043 1.00 95.81 132 ILE A CA 1
ATOM 1056 C C . ILE A 1 132 ? -2.417 5.452 8.890 1.00 95.81 132 ILE A C 1
ATOM 1058 O O . ILE A 1 132 ? -3.512 5.369 8.343 1.00 95.81 132 ILE A O 1
ATOM 1062 N N . ASP A 1 133 ? -1.822 4.387 9.433 1.00 93.62 133 ASP A N 1
ATOM 1063 C CA . ASP A 1 133 ? -2.409 3.039 9.414 1.00 93.62 133 ASP A CA 1
ATOM 1064 C C . ASP A 1 133 ? -3.750 2.992 10.156 1.00 93.62 133 ASP A C 1
ATOM 1066 O O . ASP A 1 133 ? -4.724 2.430 9.654 1.00 93.62 133 ASP A O 1
ATOM 1070 N N . VAL A 1 134 ? -3.817 3.639 11.322 1.00 95.25 134 VAL A N 1
ATOM 1071 C CA . VAL A 1 134 ? -5.058 3.791 12.092 1.00 95.25 134 VAL A CA 1
ATOM 1072 C C . VAL A 1 134 ? -6.097 4.597 11.310 1.00 95.25 134 VAL A C 1
ATOM 1074 O O . VAL A 1 134 ? -7.256 4.193 11.244 1.00 95.25 134 VAL A O 1
ATOM 1077 N N . TYR A 1 135 ? -5.698 5.712 10.694 1.00 96.12 135 TYR A N 1
ATOM 1078 C CA . TYR A 1 135 ? -6.593 6.524 9.867 1.00 96.12 135 TYR A CA 1
ATOM 1079 C C . TYR A 1 135 ? -7.202 5.716 8.720 1.00 96.12 135 TYR A C 1
ATOM 1081 O O . TYR A 1 135 ? -8.416 5.720 8.530 1.00 96.12 135 TYR A O 1
ATOM 1089 N N . GLU A 1 136 ? -6.363 4.992 7.983 1.00 95.06 136 GLU A N 1
ATOM 1090 C CA . GLU A 1 136 ? -6.758 4.165 6.845 1.00 95.06 136 GLU A CA 1
ATOM 1091 C C . GLU A 1 136 ? -7.707 3.042 7.271 1.00 95.06 136 GLU A C 1
ATOM 1093 O O . GLU A 1 136 ? -8.757 2.865 6.655 1.00 95.06 136 GLU A O 1
ATOM 1098 N N . LEU A 1 137 ? -7.405 2.355 8.378 1.00 94.19 137 LEU A N 1
ATOM 1099 C CA . LEU A 1 137 ? -8.274 1.329 8.954 1.00 94.19 137 LEU A CA 1
ATOM 1100 C C . LEU A 1 137 ? -9.683 1.869 9.236 1.00 94.19 137 LEU A C 1
ATOM 1102 O O . LEU A 1 137 ? -10.674 1.237 8.867 1.00 94.19 137 LEU A O 1
ATOM 1106 N N . LEU A 1 138 ? -9.781 3.047 9.858 1.00 93.94 138 LEU A N 1
ATOM 1107 C CA . LEU A 1 138 ? -11.060 3.664 10.222 1.00 93.94 138 LEU A CA 1
ATOM 1108 C C . LEU A 1 138 ? -11.823 4.181 8.995 1.00 93.94 138 LEU A C 1
ATOM 1110 O O . LEU A 1 138 ? -13.030 3.961 8.866 1.00 93.94 138 LEU A O 1
ATOM 1114 N N . ARG A 1 139 ? -11.132 4.869 8.081 1.00 94.06 139 ARG A N 1
ATOM 1115 C CA . ARG A 1 139 ? -11.753 5.498 6.906 1.00 94.06 139 ARG A CA 1
ATOM 1116 C C . ARG A 1 139 ? -12.200 4.483 5.861 1.00 94.06 139 ARG A C 1
ATOM 1118 O O . ARG A 1 139 ? -13.283 4.648 5.309 1.00 94.06 139 ARG A O 1
ATOM 1125 N N . LEU A 1 140 ? -11.430 3.417 5.656 1.00 93.69 140 LEU A N 1
ATOM 1126 C CA . LEU A 1 140 ? -11.776 2.317 4.747 1.00 93.69 140 LEU A CA 1
ATOM 1127 C C . LEU A 1 140 ? -12.681 1.259 5.400 1.00 93.69 140 LEU A C 1
ATOM 1129 O O . LEU A 1 140 ? -13.006 0.236 4.790 1.00 93.69 140 LEU A O 1
ATOM 1133 N N . ASP A 1 141 ? -13.112 1.491 6.643 1.00 91.12 141 ASP A N 1
ATOM 1134 C CA . ASP A 1 141 ? -14.018 0.609 7.379 1.00 91.12 141 ASP A CA 1
ATOM 1135 C C . ASP A 1 141 ? -13.460 -0.822 7.549 1.00 91.12 141 ASP A C 1
ATOM 1137 O O . ASP A 1 141 ? -14.198 -1.809 7.527 1.00 91.12 141 ASP A O 1
ATOM 1141 N N . LEU A 1 142 ? -12.136 -0.955 7.674 1.00 90.88 142 LEU A N 1
ATOM 1142 C CA . LEU A 1 142 ? -11.396 -2.225 7.747 1.00 90.88 142 LEU A CA 1
ATOM 1143 C C . LEU A 1 142 ? -11.397 -2.809 9.168 1.00 90.88 142 LEU A C 1
ATOM 1145 O O . LEU A 1 142 ? -10.365 -3.223 9.697 1.00 90.88 142 LEU A O 1
ATOM 1149 N N . VAL A 1 143 ? -12.572 -2.800 9.797 1.00 87.38 143 VAL A N 1
ATOM 1150 C CA . VAL A 1 143 ? -12.821 -3.397 11.108 1.00 87.38 143 VAL A CA 1
ATOM 1151 C C . VAL A 1 143 ? -13.636 -4.677 10.909 1.00 87.38 143 VAL A C 1
ATOM 1153 O O . VAL A 1 143 ? -14.741 -4.618 10.355 1.00 87.38 143 VAL A O 1
ATOM 1156 N N . PRO A 1 144 ? -13.134 -5.846 11.340 1.00 82.50 144 PRO A N 1
ATOM 1157 C CA . PRO A 1 144 ? -13.871 -7.091 11.213 1.00 82.50 144 PRO A CA 1
ATOM 1158 C C . PRO A 1 144 ? -15.143 -7.033 12.066 1.00 82.50 144 PRO A C 1
ATOM 1160 O O . PRO A 1 144 ? -15.113 -6.685 13.247 1.00 82.50 144 PRO A O 1
ATOM 1163 N N . SER A 1 145 ? -16.276 -7.392 11.463 1.00 72.81 145 SER A N 1
ATOM 1164 C CA . SER A 1 145 ? -17.531 -7.557 12.194 1.00 72.81 145 SER A CA 1
ATOM 1165 C C . SER A 1 145 ? -17.466 -8.837 13.026 1.00 72.81 145 SER A C 1
ATOM 1167 O O . SER A 1 145 ? -17.156 -9.899 12.495 1.00 72.81 145 SER A O 1
ATOM 1169 N N . TYR A 1 146 ? -17.805 -8.750 14.313 1.00 65.62 146 TYR A N 1
ATOM 1170 C CA . TYR A 1 146 ? -17.957 -9.910 15.207 1.00 65.62 146 TYR A CA 1
ATOM 1171 C C . TYR A 1 146 ? -19.402 -10.436 15.271 1.00 65.62 146 TYR A C 1
ATOM 1173 O O . TYR A 1 146 ? -19.740 -11.225 16.153 1.00 65.62 146 TYR A O 1
ATOM 1181 N N . LYS A 1 147 ? -20.287 -9.965 14.382 1.00 66.50 147 LYS A N 1
ATOM 1182 C CA . LYS A 1 147 ? -21.668 -10.469 14.277 1.00 66.50 147 LYS A CA 1
ATOM 1183 C C . LYS A 1 147 ? -21.691 -11.828 13.554 1.00 66.50 147 LYS A C 1
ATOM 1185 O O . LYS A 1 147 ? -20.641 -12.349 13.198 1.00 66.50 147 LYS A O 1
ATOM 1190 N N . LEU A 1 148 ? -22.889 -12.394 13.359 1.00 51.72 148 LEU A N 1
ATOM 1191 C CA . LEU A 1 148 ? -23.128 -13.729 12.772 1.00 51.72 148 LEU A CA 1
ATOM 1192 C C . LEU A 1 148 ? -22.336 -14.008 11.477 1.00 51.72 148 LEU A C 1
ATOM 1194 O O . LEU A 1 148 ? -21.970 -15.154 11.242 1.00 51.72 148 LEU A O 1
ATOM 1198 N N . ASP A 1 149 ? -21.991 -12.966 10.720 1.00 61.34 149 ASP A N 1
ATOM 1199 C CA . ASP A 1 149 ? -21.125 -13.029 9.542 1.00 61.34 149 ASP A CA 1
ATOM 1200 C C . ASP A 1 149 ? -19.711 -12.522 9.877 1.00 61.34 149 ASP A C 1
ATOM 1202 O O . ASP A 1 149 ? -19.309 -11.422 9.482 1.00 61.34 149 ASP A O 1
ATOM 1206 N N . TYR A 1 150 ? -18.962 -13.302 10.665 1.00 67.56 150 TYR A N 1
ATOM 1207 C CA . TYR A 1 150 ? -17.579 -12.964 11.003 1.00 67.56 150 TYR A CA 1
ATOM 1208 C C . TYR A 1 150 ? -16.732 -12.873 9.733 1.00 67.56 150 TYR A C 1
ATOM 1210 O O . TYR A 1 150 ? -16.511 -13.872 9.045 1.00 67.56 150 TYR A O 1
ATOM 1218 N N . ASN A 1 151 ? -16.229 -11.675 9.439 1.00 77.81 151 ASN A N 1
ATOM 1219 C CA . ASN A 1 151 ? -15.394 -11.438 8.273 1.00 77.81 151 ASN A CA 1
ATOM 1220 C C . ASN A 1 151 ? -13.948 -11.129 8.684 1.00 77.81 151 ASN A C 1
ATOM 1222 O O . ASN A 1 151 ? -13.577 -9.977 8.913 1.00 77.81 151 ASN A O 1
ATOM 1226 N N . PHE A 1 152 ? -13.126 -12.178 8.719 1.00 83.81 152 PHE A N 1
ATOM 1227 C CA . PHE A 1 152 ? -11.693 -12.092 9.003 1.00 83.81 152 PHE A CA 1
ATOM 1228 C C . PHE A 1 152 ? -10.876 -11.438 7.882 1.00 83.81 152 PHE A C 1
ATOM 1230 O O . PHE A 1 152 ? -9.728 -11.064 8.119 1.00 83.81 152 PHE A O 1
ATOM 1237 N N . THR A 1 153 ? -11.422 -11.304 6.666 1.00 90.19 153 THR A N 1
ATOM 1238 C CA . THR A 1 153 ? -10.700 -10.668 5.557 1.00 90.19 153 THR A CA 1
ATOM 1239 C C . THR A 1 153 ? -10.763 -9.146 5.617 1.00 90.19 153 THR A C 1
ATOM 1241 O O . THR A 1 153 ? -9.910 -8.492 5.026 1.00 90.19 153 THR A O 1
ATOM 1244 N N . ASN A 1 154 ? -11.703 -8.565 6.374 1.00 91.50 154 ASN A N 1
ATOM 1245 C CA . ASN A 1 154 ? -11.866 -7.115 6.512 1.00 91.50 154 ASN A CA 1
ATOM 1246 C C . ASN A 1 154 ? -10.876 -6.514 7.523 1.00 91.50 154 ASN A C 1
ATOM 1248 O O . ASN A 1 154 ? -11.270 -6.068 8.600 1.00 91.50 154 ASN A O 1
ATOM 1252 N N . THR A 1 155 ? -9.587 -6.534 7.184 1.00 90.94 155 THR A N 1
ATOM 1253 C CA . THR A 1 155 ? -8.495 -6.030 8.028 1.00 90.94 155 THR A CA 1
ATOM 1254 C C . THR A 1 155 ? -7.515 -5.178 7.226 1.00 90.94 155 THR A C 1
ATOM 1256 O O . THR A 1 155 ? -7.404 -5.307 6.004 1.00 90.94 155 THR A O 1
ATOM 1259 N N . ILE A 1 156 ? -6.759 -4.321 7.918 1.00 91.75 156 ILE A N 1
ATOM 1260 C CA . ILE A 1 156 ? -5.729 -3.476 7.298 1.00 91.75 156 ILE A CA 1
ATOM 1261 C C . ILE A 1 156 ? -4.613 -4.302 6.641 1.00 91.75 156 ILE A C 1
ATOM 1263 O O . ILE A 1 156 ? -4.101 -3.929 5.586 1.00 91.75 156 ILE A O 1
ATOM 1267 N N . GLN A 1 157 ? -4.263 -5.453 7.221 1.00 91.56 157 GLN A N 1
ATOM 1268 C CA . GLN A 1 157 ? -3.235 -6.347 6.690 1.00 91.56 157 GLN A CA 1
ATOM 1269 C C . GLN A 1 157 ? -3.676 -6.960 5.355 1.00 91.56 157 GLN A C 1
ATOM 1271 O O . GLN A 1 157 ? -2.931 -6.903 4.376 1.00 91.56 157 GLN A O 1
ATOM 1276 N N . ASN A 1 158 ? -4.906 -7.474 5.288 1.00 94.06 158 ASN A N 1
ATOM 1277 C CA . ASN A 1 158 ? -5.447 -8.083 4.073 1.00 94.06 158 ASN A CA 1
ATOM 1278 C C . ASN A 1 158 ? -5.671 -7.050 2.964 1.00 94.06 158 ASN A C 1
ATOM 1280 O O . ASN A 1 158 ? -5.373 -7.333 1.803 1.00 94.06 158 ASN A O 1
ATOM 1284 N N . TYR A 1 159 ? -6.110 -5.840 3.323 1.00 95.19 159 TYR A N 1
ATOM 1285 C CA . TYR A 1 159 ? -6.201 -4.716 2.392 1.00 95.19 159 TYR A CA 1
ATOM 1286 C C . TYR A 1 159 ? -4.845 -4.372 1.765 1.00 95.19 159 TYR A C 1
ATOM 1288 O O . TYR A 1 159 ? -4.735 -4.234 0.548 1.00 95.19 159 TYR A O 1
ATOM 1296 N N . ARG A 1 160 ? -3.781 -4.286 2.569 1.00 92.69 160 ARG A N 1
ATOM 1297 C CA . ARG A 1 160 ? -2.430 -4.033 2.043 1.00 92.69 160 ARG A CA 1
ATOM 1298 C C . ARG A 1 160 ? -1.962 -5.142 1.131 1.00 92.69 160 ARG A C 1
ATOM 1300 O O . ARG A 1 160 ? -1.479 -4.861 0.044 1.00 92.69 160 ARG A O 1
ATOM 1307 N N . GLN A 1 161 ? -2.145 -6.389 1.553 1.00 94.00 161 GLN A N 1
ATOM 1308 C CA . GLN A 1 161 ? -1.767 -7.542 0.751 1.00 94.00 161 GLN A CA 1
ATOM 1309 C C . GLN A 1 161 ? -2.461 -7.518 -0.613 1.00 94.00 161 GLN A C 1
ATOM 1311 O O . GLN A 1 161 ? -1.790 -7.669 -1.631 1.00 94.00 161 GLN A O 1
ATOM 1316 N N . ILE A 1 162 ? -3.779 -7.285 -0.659 1.00 95.75 162 ILE A N 1
ATOM 1317 C CA . ILE A 1 162 ? -4.504 -7.269 -1.932 1.00 95.75 162 ILE A CA 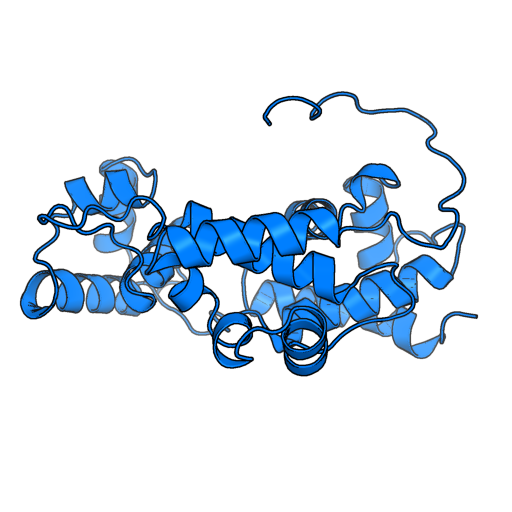1
ATOM 1318 C C . ILE A 1 162 ? -4.114 -6.067 -2.795 1.00 95.75 162 ILE A C 1
ATOM 1320 O O . ILE A 1 162 ? -3.879 -6.229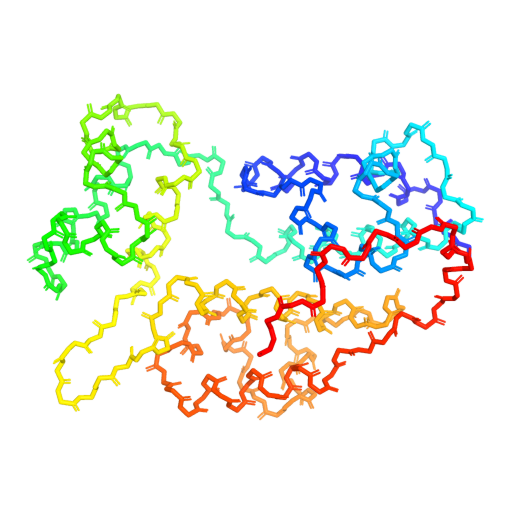 -3.990 1.00 95.75 162 ILE A O 1
ATOM 1324 N N . ARG A 1 163 ? -3.958 -4.882 -2.197 1.00 95.75 163 ARG A N 1
ATOM 1325 C CA . ARG A 1 163 ? -3.501 -3.675 -2.894 1.00 95.75 163 ARG A CA 1
ATOM 1326 C C . ARG A 1 163 ? -2.116 -3.877 -3.510 1.00 95.75 163 ARG A C 1
ATOM 1328 O O . ARG A 1 163 ? -1.906 -3.574 -4.682 1.00 95.75 163 ARG A O 1
ATOM 1335 N N . ASP A 1 164 ? -1.189 -4.439 -2.745 1.00 94.62 164 ASP A N 1
ATOM 1336 C CA . ASP A 1 164 ? 0.184 -4.673 -3.183 1.00 94.62 164 ASP A CA 1
ATOM 1337 C C . ASP A 1 164 ? 0.228 -5.748 -4.290 1.00 94.62 164 ASP A C 1
ATOM 1339 O O . ASP A 1 164 ? 0.962 -5.601 -5.272 1.00 94.62 164 ASP A O 1
ATOM 1343 N N . LEU A 1 165 ? -0.627 -6.778 -4.208 1.00 94.38 165 LEU A N 1
ATOM 1344 C CA . LEU A 1 165 ? -0.828 -7.752 -5.288 1.00 94.38 165 LEU A CA 1
ATOM 1345 C C . LEU A 1 165 ? -1.384 -7.110 -6.560 1.00 94.38 165 LEU A C 1
ATOM 1347 O O . LEU A 1 165 ? -0.936 -7.462 -7.654 1.00 94.38 165 LEU A O 1
ATOM 1351 N N . ILE A 1 166 ? -2.327 -6.171 -6.442 1.00 95.69 166 ILE A N 1
ATOM 1352 C CA . ILE A 1 166 ? -2.858 -5.410 -7.581 1.00 95.69 166 ILE A CA 1
ATOM 1353 C C . ILE A 1 166 ? -1.733 -4.599 -8.227 1.00 95.69 166 ILE A C 1
ATOM 1355 O O . ILE A 1 166 ? -1.533 -4.710 -9.436 1.00 95.69 166 ILE A O 1
ATOM 1359 N N . PHE A 1 167 ? -0.941 -3.855 -7.447 1.00 95.31 167 PHE A N 1
ATOM 1360 C CA . PHE A 1 167 ? 0.194 -3.085 -7.973 1.00 95.31 167 PHE A CA 1
ATOM 1361 C C . PHE A 1 167 ? 1.190 -3.975 -8.714 1.00 95.31 167 PHE A C 1
ATOM 1363 O O . PHE A 1 167 ? 1.566 -3.684 -9.853 1.00 95.31 167 PHE A O 1
ATOM 1370 N N . ARG A 1 168 ? 1.577 -5.101 -8.108 1.00 92.06 168 ARG A N 1
ATOM 1371 C CA . ARG A 1 168 ? 2.494 -6.054 -8.735 1.00 92.06 168 ARG A CA 1
ATOM 1372 C C . ARG A 1 168 ? 1.912 -6.653 -10.015 1.00 92.06 168 ARG A C 1
ATOM 1374 O O . ARG A 1 168 ? 2.628 -6.752 -11.010 1.00 92.06 168 ARG A O 1
ATOM 1381 N N . SER A 1 169 ? 0.635 -7.027 -10.002 1.00 92.31 169 SER A N 1
ATOM 1382 C CA . SER A 1 169 ? -0.048 -7.632 -11.152 1.00 92.31 169 SER A CA 1
ATOM 1383 C C . SER A 1 169 ? -0.227 -6.646 -12.303 1.00 92.31 169 SER A C 1
ATOM 1385 O O . SER A 1 169 ? -0.105 -7.041 -13.461 1.00 92.31 169 SER A O 1
ATOM 1387 N N . ARG A 1 170 ? -0.455 -5.361 -11.999 1.00 93.69 170 ARG A N 1
ATOM 1388 C CA . ARG A 1 170 ? -0.468 -4.279 -12.992 1.00 93.69 170 ARG A CA 1
ATOM 1389 C C . ARG A 1 170 ? 0.880 -4.102 -13.663 1.00 93.69 170 ARG A C 1
ATOM 1391 O O . ARG A 1 170 ? 0.923 -3.935 -14.875 1.00 93.69 170 ARG A O 1
ATOM 1398 N N . LEU A 1 171 ? 1.970 -4.149 -12.896 1.00 91.94 171 LEU A N 1
ATOM 1399 C CA . LEU A 1 171 ? 3.315 -4.076 -13.467 1.00 91.94 171 LEU A CA 1
ATOM 1400 C C . LEU A 1 171 ? 3.619 -5.302 -14.344 1.00 91.94 171 LEU A C 1
ATOM 1402 O O . LEU A 1 171 ? 4.364 -5.200 -15.318 1.00 91.94 171 LEU A O 1
ATOM 1406 N N . GLY A 1 172 ? 3.046 -6.457 -13.992 1.00 85.75 172 GLY A N 1
ATOM 1407 C CA . GLY A 1 172 ? 3.143 -7.687 -14.765 1.00 85.75 172 GLY A CA 1
ATOM 1408 C C . GLY A 1 172 ? 4.595 -8.113 -14.975 1.00 85.75 172 GLY A C 1
ATOM 1409 O O . GLY A 1 172 ? 5.378 -8.211 -14.026 1.00 85.75 172 GLY A O 1
ATOM 1410 N N . ASP A 1 173 ? 4.956 -8.346 -16.235 1.00 79.50 173 ASP A N 1
ATOM 1411 C CA . ASP A 1 173 ? 6.302 -8.753 -16.638 1.00 79.50 173 ASP A CA 1
ATOM 1412 C C . ASP A 1 173 ? 7.279 -7.579 -16.825 1.00 79.50 173 ASP A C 1
ATOM 1414 O O . ASP A 1 173 ? 8.425 -7.798 -17.225 1.00 79.50 173 ASP A O 1
ATOM 1418 N N . GLY A 1 174 ? 6.833 -6.354 -16.519 1.00 80.38 174 GLY A N 1
ATOM 1419 C CA . GLY A 1 174 ? 7.569 -5.097 -16.648 1.00 80.38 174 GLY A CA 1
ATOM 1420 C C . GLY A 1 174 ? 7.727 -4.581 -18.082 1.00 80.38 174 GLY A C 1
ATOM 1421 O O . GLY A 1 174 ? 8.435 -3.603 -18.286 1.00 80.38 174 GLY A O 1
ATOM 1422 N N . PHE A 1 175 ? 7.059 -5.192 -19.064 1.00 77.06 175 PHE A N 1
ATOM 1423 C CA . PHE A 1 175 ? 6.902 -4.616 -20.406 1.00 77.06 175 PHE A CA 1
ATOM 1424 C C . PHE A 1 175 ? 5.459 -4.233 -20.709 1.00 77.06 175 PHE A C 1
ATOM 1426 O O . PHE A 1 175 ? 5.215 -3.255 -21.412 1.00 77.06 175 PHE A O 1
ATOM 1433 N N . ASN A 1 176 ? 4.507 -5.009 -20.194 1.00 80.75 176 ASN A N 1
ATOM 1434 C CA . ASN A 1 176 ? 3.087 -4.817 -20.454 1.00 80.75 176 ASN A CA 1
ATOM 1435 C C . ASN A 1 176 ? 2.382 -4.367 -19.177 1.00 80.75 176 ASN A C 1
ATOM 1437 O O . ASN A 1 176 ? 1.798 -5.177 -18.455 1.00 80.75 176 ASN A O 1
ATOM 1441 N N . VAL A 1 177 ? 2.466 -3.067 -18.904 1.00 88.06 177 VAL A N 1
ATOM 1442 C CA . VAL A 1 177 ? 1.801 -2.449 -17.756 1.00 88.06 177 VAL A CA 1
ATOM 1443 C C . VAL A 1 177 ? 0.300 -2.367 -18.018 1.00 88.06 177 VAL A C 1
ATOM 1445 O O . VAL A 1 177 ? -0.129 -1.889 -19.066 1.00 88.06 177 VAL A O 1
ATOM 1448 N N . LEU A 1 178 ? -0.500 -2.825 -17.060 1.00 90.88 178 LEU A N 1
ATOM 1449 C CA . LEU A 1 178 ? -1.958 -2.813 -17.130 1.00 90.88 178 LEU A CA 1
ATOM 1450 C C . LEU A 1 178 ? -2.538 -1.677 -16.280 1.00 90.88 178 LEU A C 1
ATOM 1452 O O . LEU A 1 178 ? -2.098 -1.420 -15.152 1.00 90.88 178 LEU A O 1
ATOM 1456 N N . SER A 1 179 ? -3.583 -1.029 -16.795 1.00 92.94 179 SER A N 1
ATOM 1457 C CA . SER A 1 179 ? -4.469 -0.208 -15.965 1.00 92.94 179 SER A CA 1
ATOM 1458 C C . SER A 1 179 ? -5.326 -1.095 -15.045 1.00 92.94 179 SER A C 1
ATOM 1460 O O . SER A 1 179 ? -5.448 -2.302 -15.275 1.00 92.94 179 SER A O 1
ATOM 1462 N N . ASN A 1 180 ? -5.961 -0.508 -14.023 1.00 93.94 180 ASN A N 1
ATOM 1463 C CA . ASN A 1 180 ? -6.959 -1.218 -13.207 1.00 93.94 180 ASN A CA 1
ATOM 1464 C C . ASN A 1 180 ? -8.077 -1.810 -14.079 1.00 93.94 180 ASN A C 1
ATOM 1466 O O . ASN A 1 180 ? -8.444 -2.969 -13.908 1.00 93.94 180 ASN A O 1
ATOM 1470 N N . THR A 1 181 ? -8.552 -1.050 -15.066 1.00 95.19 181 THR A N 1
ATOM 1471 C CA . THR A 1 181 ? -9.578 -1.482 -16.022 1.00 95.19 181 THR A CA 1
ATOM 1472 C C . THR A 1 181 ? -9.139 -2.692 -16.839 1.00 95.19 181 THR A C 1
ATOM 1474 O O . THR A 1 181 ? -9.914 -3.633 -17.016 1.00 95.19 181 THR A O 1
ATOM 1477 N N . ASP A 1 182 ? -7.904 -2.692 -17.343 1.00 93.81 182 ASP A N 1
ATOM 1478 C CA . ASP A 1 182 ? -7.396 -3.804 -18.152 1.00 93.81 182 ASP A CA 1
ATOM 1479 C C . ASP A 1 182 ? -7.185 -5.057 -17.303 1.00 93.81 182 ASP A C 1
ATOM 1481 O O . ASP A 1 182 ? -7.528 -6.160 -17.735 1.00 93.81 182 ASP A O 1
ATOM 1485 N N . LEU A 1 183 ? -6.673 -4.893 -16.078 1.00 93.38 183 LEU A N 1
ATOM 1486 C CA . LEU A 1 183 ? -6.510 -5.993 -15.132 1.00 93.38 183 LEU A CA 1
ATOM 1487 C C 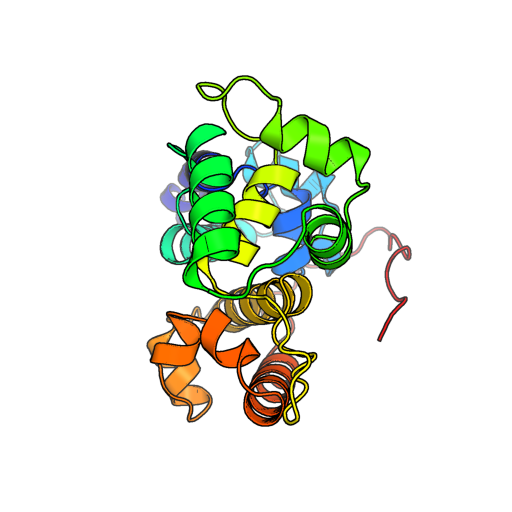. LEU A 1 183 ? -7.867 -6.593 -14.739 1.00 93.38 183 LEU A C 1
ATOM 1489 O O . LEU A 1 183 ? -8.035 -7.808 -14.830 1.00 93.38 183 LEU A O 1
ATOM 1493 N N . ALA A 1 184 ? -8.850 -5.762 -14.386 1.00 94.19 184 ALA A N 1
ATOM 1494 C CA . ALA A 1 184 ? -10.197 -6.201 -14.027 1.00 94.19 184 ALA A CA 1
ATOM 1495 C C . ALA A 1 184 ? -10.865 -6.985 -15.166 1.00 94.19 184 ALA A C 1
ATOM 1497 O O . ALA A 1 184 ? -11.349 -8.098 -14.956 1.00 94.19 184 ALA A O 1
ATOM 1498 N N . LYS A 1 185 ? -10.798 -6.466 -16.401 1.00 94.00 185 LYS A N 1
ATOM 1499 C CA . LYS A 1 185 ? -11.310 -7.156 -17.598 1.00 94.00 185 LYS A CA 1
ATOM 1500 C C . LYS A 1 185 ? -10.609 -8.486 -17.840 1.00 94.00 185 LYS A C 1
ATOM 1502 O O . LYS A 1 185 ? -11.272 -9.479 -18.124 1.00 94.00 185 LYS A O 1
ATOM 1507 N N . LYS A 1 186 ? -9.278 -8.522 -17.717 1.00 90.75 186 LYS A N 1
ATOM 1508 C CA . LYS A 1 186 ? -8.485 -9.748 -17.885 1.00 90.75 186 LYS A CA 1
ATOM 1509 C C . LYS A 1 186 ? -8.866 -10.819 -16.863 1.00 90.75 186 LYS A C 1
ATOM 1511 O O . LYS A 1 186 ? -8.810 -12.003 -17.185 1.00 90.75 186 LYS A O 1
ATOM 1516 N N . LEU A 1 187 ? -9.240 -10.403 -15.655 1.00 91.06 187 LEU A N 1
ATOM 1517 C CA . LEU A 1 187 ? -9.626 -11.293 -14.564 1.00 91.06 187 LEU A CA 1
ATOM 1518 C C . LEU A 1 187 ? -11.130 -11.558 -14.463 1.00 91.06 187 LEU A C 1
ATOM 1520 O O . LEU A 1 187 ? -11.535 -12.365 -13.634 1.00 91.06 187 LEU A O 1
ATOM 1524 N N . ASN A 1 188 ? -11.939 -10.930 -15.319 1.00 94.31 188 ASN A N 1
ATOM 1525 C CA . ASN A 1 188 ? -13.397 -11.009 -15.292 1.00 94.31 188 ASN A CA 1
ATOM 1526 C C . ASN A 1 188 ? -14.003 -10.602 -13.931 1.00 94.31 188 ASN A C 1
ATOM 1528 O O . ASN A 1 188 ? -14.905 -11.259 -13.413 1.00 94.31 188 ASN A O 1
ATOM 1532 N N . PHE A 1 189 ? -13.504 -9.501 -13.370 1.00 95.50 189 PHE A N 1
ATOM 1533 C CA . PHE A 1 189 ? -14.030 -8.868 -12.161 1.00 95.50 189 PHE A CA 1
ATOM 1534 C C . PHE A 1 189 ? -14.517 -7.447 -12.454 1.00 95.50 189 PHE A C 1
ATOM 1536 O O . PHE A 1 189 ? -14.154 -6.847 -13.468 1.00 95.50 189 PHE A O 1
ATOM 1543 N N . ASP A 1 190 ? -15.322 -6.900 -11.543 1.00 96.00 190 ASP A N 1
ATOM 1544 C CA . ASP A 1 190 ? -15.710 -5.491 -11.580 1.00 96.00 190 ASP A CA 1
ATOM 1545 C C . ASP A 1 190 ? -14.475 -4.593 -11.388 1.00 96.00 190 ASP A C 1
ATOM 1547 O O . ASP A 1 190 ? -13.638 -4.850 -10.520 1.00 96.00 190 ASP A O 1
ATOM 1551 N N . VAL A 1 191 ? -14.365 -3.540 -12.201 1.00 96.19 191 VAL A N 1
ATOM 1552 C CA . VAL A 1 191 ? -13.282 -2.550 -12.117 1.00 96.19 191 VAL A CA 1
ATOM 1553 C C . VAL A 1 191 ? -13.298 -1.804 -10.785 1.00 96.19 191 VAL A C 1
ATOM 1555 O O . VAL A 1 191 ? -12.230 -1.499 -10.253 1.00 96.19 191 VAL A O 1
ATOM 1558 N N . ASP A 1 192 ? -14.484 -1.612 -10.202 1.00 96.19 192 ASP A N 1
ATOM 1559 C CA . ASP A 1 192 ? -14.669 -0.949 -8.910 1.00 96.19 192 ASP A CA 1
ATOM 1560 C C . ASP A 1 192 ? -13.868 -1.640 -7.795 1.00 96.19 192 ASP A C 1
ATOM 1562 O O . ASP A 1 192 ? -13.327 -0.976 -6.918 1.00 96.19 192 ASP A O 1
ATOM 1566 N N . LEU A 1 193 ? -13.67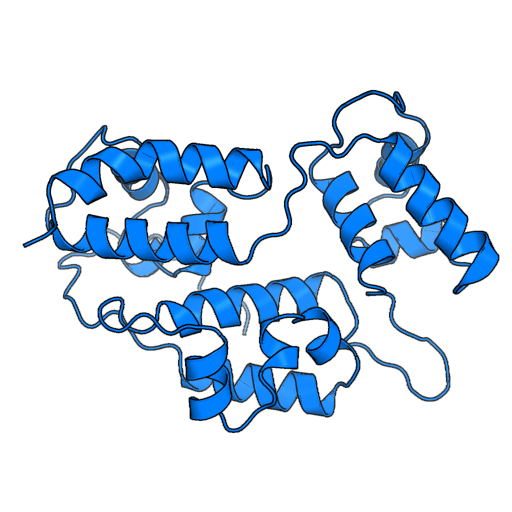8 -2.963 -7.865 1.00 95.88 193 LEU A N 1
ATOM 1567 C CA . LEU A 1 193 ? -12.867 -3.704 -6.893 1.00 95.88 193 LEU A CA 1
ATOM 1568 C C . LEU A 1 193 ? -11.371 -3.349 -6.951 1.00 95.88 193 LEU A C 1
ATOM 1570 O O . LEU A 1 193 ? -10.671 -3.505 -5.956 1.00 95.88 193 LEU A O 1
ATOM 1574 N N . PHE A 1 194 ? -10.865 -2.884 -8.094 1.00 95.19 194 PHE A N 1
ATOM 1575 C CA . PHE A 1 194 ? -9.455 -2.516 -8.277 1.00 95.19 194 PHE A CA 1
ATOM 1576 C C . PHE A 1 194 ? -9.218 -1.023 -8.053 1.00 95.19 194 PHE A C 1
ATOM 1578 O O . PHE A 1 194 ? -8.117 -0.626 -7.671 1.00 95.19 194 PHE A O 1
ATOM 1585 N N . GLU A 1 195 ? -10.243 -0.203 -8.279 1.00 93.62 195 GLU A N 1
ATOM 1586 C CA . GLU A 1 195 ? -10.261 1.214 -7.902 1.00 93.62 195 GLU A CA 1
ATOM 1587 C C . GLU A 1 195 ? -10.454 1.393 -6.389 1.00 93.62 195 GLU A C 1
ATOM 1589 O O . GLU A 1 195 ? -9.871 2.303 -5.802 1.00 93.62 195 GLU A O 1
ATOM 1594 N N . HIS A 1 196 ? -11.183 0.470 -5.753 1.00 94.81 196 HIS A N 1
ATOM 1595 C CA . HIS A 1 196 ? -11.495 0.452 -4.324 1.00 94.81 196 HIS A CA 1
ATOM 1596 C C . HIS A 1 196 ? -11.169 -0.913 -3.681 1.00 94.81 196 HIS A C 1
ATOM 1598 O O . HIS A 1 196 ? -12.078 -1.681 -3.335 1.00 94.81 196 HIS A O 1
ATOM 1604 N N . PRO A 1 197 ? -9.874 -1.260 -3.502 1.00 95.06 197 PRO A N 1
ATOM 1605 C CA . PRO A 1 197 ? -9.456 -2.584 -3.027 1.00 95.06 197 PRO A CA 1
ATOM 1606 C C . PRO A 1 197 ? -9.964 -2.961 -1.629 1.00 95.06 197 PRO A C 1
ATOM 1608 O O . PRO A 1 197 ? -10.022 -4.141 -1.278 1.00 95.06 197 PRO A O 1
ATOM 1611 N N . GLU A 1 198 ? -10.377 -1.990 -0.815 1.00 95.06 198 GLU A N 1
ATOM 1612 C CA . GLU A 1 198 ? -11.019 -2.232 0.476 1.00 95.06 198 GLU A CA 1
ATOM 1613 C C . GLU A 1 198 ? -12.339 -2.998 0.340 1.00 95.06 198 GLU A C 1
ATOM 1615 O O . GLU A 1 198 ? -12.706 -3.742 1.252 1.00 95.06 198 GLU A O 1
ATOM 1620 N N . LYS A 1 199 ? -13.029 -2.879 -0.804 1.00 95.25 199 LYS A N 1
ATOM 1621 C CA . LYS A 1 199 ? -14.270 -3.614 -1.088 1.00 95.25 199 LYS A CA 1
ATOM 1622 C C . LYS A 1 199 ? -14.025 -5.112 -1.227 1.00 95.25 199 LYS A C 1
ATOM 1624 O O . LYS A 1 199 ? -14.838 -5.900 -0.750 1.00 95.25 199 LYS A O 1
ATOM 1629 N N . ILE A 1 200 ? -12.875 -5.511 -1.778 1.00 95.25 200 ILE A N 1
ATOM 1630 C CA . ILE A 1 200 ? -12.477 -6.925 -1.891 1.00 95.25 200 ILE A CA 1
ATOM 1631 C C . ILE A 1 200 ? -12.404 -7.577 -0.503 1.00 95.25 200 ILE A C 1
ATOM 1633 O O . ILE A 1 200 ? -12.744 -8.743 -0.337 1.00 95.25 200 ILE A O 1
ATOM 1637 N N . CYS A 1 201 ? -12.007 -6.814 0.516 1.00 93.56 201 CYS A N 1
ATOM 1638 C CA . CYS A 1 201 ? -11.842 -7.309 1.880 1.00 93.56 201 CYS A CA 1
ATOM 1639 C C . CYS A 1 201 ? -13.181 -7.506 2.621 1.00 93.56 201 CYS A C 1
ATOM 1641 O O . CYS A 1 201 ? -13.215 -8.182 3.653 1.00 93.56 201 CYS A O 1
ATOM 1643 N N . LYS A 1 202 ? -14.291 -6.953 2.105 1.00 90.94 202 LYS A N 1
ATOM 1644 C CA . LYS A 1 202 ? -15.626 -6.999 2.737 1.00 90.94 202 LYS A CA 1
ATOM 1645 C C . LYS A 1 202 ? -16.338 -8.341 2.604 1.00 90.94 202 LYS A C 1
ATOM 1647 O O . LYS A 1 202 ? -17.302 -8.566 3.333 1.00 90.94 202 LYS A O 1
ATOM 1652 N N . ASP A 1 203 ? -15.843 -9.234 1.755 1.00 90.00 203 ASP A N 1
ATOM 1653 C CA . ASP A 1 203 ? -16.376 -10.583 1.588 1.00 90.00 203 ASP A CA 1
ATOM 1654 C C . ASP A 1 203 ? -15.238 -11.599 1.430 1.00 90.00 203 ASP A C 1
ATOM 1656 O O . ASP A 1 203 ? -14.398 -11.483 0.538 1.00 90.00 203 ASP A O 1
ATOM 1660 N N . ALA A 1 204 ? -15.227 -12.626 2.281 1.00 90.50 204 ALA A N 1
ATOM 1661 C CA . ALA A 1 204 ? -14.143 -13.603 2.310 1.00 90.50 204 ALA A CA 1
ATOM 1662 C C . ALA A 1 204 ? -14.066 -14.436 1.023 1.00 90.50 204 ALA A C 1
ATOM 1664 O O . ALA A 1 204 ? -12.978 -14.846 0.614 1.00 90.50 204 ALA A O 1
ATOM 1665 N N . ARG A 1 205 ? -15.201 -14.702 0.363 1.00 91.62 205 ARG A N 1
ATOM 1666 C CA . ARG A 1 205 ? -15.207 -15.431 -0.911 1.00 91.62 205 ARG A CA 1
ATOM 1667 C C . ARG A 1 205 ? -14.551 -14.592 -2.004 1.00 91.62 205 ARG A C 1
ATOM 1669 O O . ARG A 1 205 ? -13.628 -15.080 -2.651 1.00 91.62 205 ARG A O 1
ATOM 1676 N N . THR A 1 206 ? -14.983 -13.344 -2.152 1.00 93.19 206 THR A N 1
ATOM 1677 C CA . THR A 1 206 ? -14.431 -12.377 -3.107 1.00 93.19 206 THR A CA 1
ATOM 1678 C C . THR A 1 206 ? -12.943 -12.169 -2.860 1.00 93.19 206 THR A C 1
ATOM 1680 O O . THR A 1 206 ? -12.151 -12.281 -3.793 1.00 93.19 206 THR A O 1
ATOM 1683 N N . TYR A 1 207 ? -12.539 -11.972 -1.601 1.00 94.88 207 TYR A N 1
ATOM 1684 C CA . TYR A 1 207 ? -11.132 -11.852 -1.229 1.00 94.88 207 TYR A CA 1
ATOM 1685 C C . TYR A 1 207 ? -10.306 -13.044 -1.714 1.00 94.88 207 TYR A C 1
ATOM 1687 O O . TYR A 1 207 ? -9.319 -12.866 -2.425 1.00 94.88 207 TYR A O 1
ATOM 1695 N N . ASN A 1 208 ? -10.728 -14.265 -1.375 1.00 93.69 208 ASN A N 1
ATOM 1696 C CA . ASN A 1 208 ? -9.999 -15.472 -1.754 1.00 93.69 208 ASN A CA 1
ATOM 1697 C C . ASN A 1 208 ? -9.958 -15.670 -3.273 1.00 93.69 208 ASN A C 1
ATOM 1699 O O . ASN A 1 208 ? -8.936 -16.096 -3.808 1.00 93.69 208 ASN A O 1
ATOM 1703 N N . GLU A 1 209 ? -11.048 -15.378 -3.980 1.00 95.06 209 GLU A N 1
ATOM 1704 C CA . GLU A 1 209 ? -11.115 -15.524 -5.433 1.00 95.06 209 GLU A CA 1
ATOM 1705 C C . GLU A 1 209 ? -10.170 -14.541 -6.137 1.00 95.06 209 GLU A C 1
ATOM 1707 O O . GLU A 1 209 ? -9.352 -14.951 -6.968 1.00 95.06 209 GLU A O 1
ATOM 1712 N N . VAL A 1 210 ? -10.214 -13.263 -5.748 1.00 95.56 210 VAL A N 1
ATOM 1713 C CA . VAL A 1 210 ? -9.358 -12.217 -6.318 1.00 95.56 210 VAL A CA 1
ATOM 1714 C C . VAL A 1 210 ? -7.894 -12.464 -5.957 1.00 95.56 210 VAL A C 1
ATOM 1716 O O . VAL A 1 210 ? -7.047 -12.477 -6.851 1.00 95.56 210 VAL A O 1
ATOM 1719 N N . ALA A 1 211 ? -7.582 -12.742 -4.687 1.00 94.62 211 ALA A N 1
ATOM 1720 C CA . ALA A 1 211 ? -6.214 -12.996 -4.235 1.00 94.62 211 ALA A CA 1
ATOM 1721 C C . ALA A 1 211 ? -5.586 -14.183 -4.977 1.00 94.62 211 ALA A C 1
ATOM 1723 O O . ALA A 1 211 ? -4.509 -14.045 -5.555 1.00 94.62 211 ALA A O 1
ATOM 1724 N N . ASN A 1 212 ? -6.272 -15.331 -5.037 1.00 92.94 212 ASN A N 1
ATOM 1725 C CA . ASN A 1 212 ? -5.769 -16.513 -5.745 1.00 92.94 212 ASN A CA 1
ATOM 1726 C C . ASN A 1 212 ? -5.538 -16.245 -7.236 1.00 92.94 212 ASN A C 1
ATOM 1728 O O . ASN A 1 212 ? -4.569 -16.736 -7.819 1.00 92.94 212 ASN A O 1
ATOM 1732 N N . THR A 1 213 ? -6.422 -15.468 -7.857 1.00 92.81 213 THR A N 1
ATOM 1733 C CA . THR A 1 213 ? -6.312 -15.124 -9.274 1.00 92.81 213 THR A CA 1
ATOM 1734 C C . THR A 1 213 ? -5.129 -14.188 -9.528 1.00 92.81 213 THR A C 1
ATOM 1736 O O . THR A 1 213 ? -4.352 -14.426 -10.454 1.00 92.81 213 THR A O 1
ATOM 1739 N N . LEU A 1 214 ? -4.928 -13.183 -8.670 1.00 92.38 214 LEU A N 1
ATOM 1740 C CA . LEU A 1 214 ? -3.770 -12.290 -8.728 1.00 92.38 214 LEU A CA 1
ATOM 1741 C C . LEU A 1 214 ? -2.459 -13.045 -8.492 1.00 92.38 214 LEU A C 1
ATOM 1743 O O . LEU A 1 214 ? -1.522 -12.878 -9.267 1.00 92.38 214 LEU A O 1
ATOM 1747 N N . TYR A 1 215 ? -2.401 -13.941 -7.502 1.00 87.50 215 TYR A N 1
ATOM 1748 C CA . TYR A 1 215 ? -1.214 -14.765 -7.239 1.00 87.50 215 TYR A CA 1
ATOM 1749 C C . TYR A 1 215 ? -0.792 -15.599 -8.449 1.00 87.50 215 TYR A C 1
ATOM 1751 O O . TYR A 1 215 ? 0.396 -15.687 -8.754 1.00 87.50 215 TYR A O 1
ATOM 1759 N N . ARG A 1 216 ? -1.757 -16.181 -9.168 1.00 83.69 216 ARG A N 1
ATOM 1760 C CA . ARG A 1 216 ? -1.490 -16.949 -10.395 1.00 83.69 216 ARG A CA 1
ATOM 1761 C C . ARG A 1 216 ? -0.990 -16.081 -11.546 1.00 83.69 216 ARG A C 1
ATOM 1763 O O . ARG A 1 216 ? -0.349 -16.607 -12.451 1.00 83.69 216 ARG A O 1
ATOM 1770 N N . LEU A 1 217 ? -1.300 -14.785 -11.532 1.00 80.25 217 LEU A N 1
ATOM 1771 C CA . LEU A 1 217 ? -0.866 -13.853 -12.562 1.00 80.25 217 LEU A CA 1
ATOM 1772 C C . LEU A 1 217 ? 0.548 -13.324 -12.367 1.00 80.25 217 LEU A C 1
ATOM 1774 O O . LEU A 1 217 ? 1.069 -12.827 -13.356 1.00 80.25 217 LEU A O 1
ATOM 1778 N N . LEU A 1 218 ? 1.139 -13.396 -11.167 1.00 78.19 218 LEU A N 1
ATOM 1779 C CA . LEU A 1 218 ? 2.450 -12.812 -10.855 1.00 78.19 218 LEU A CA 1
ATOM 1780 C C . LEU A 1 218 ? 3.565 -13.466 -11.695 1.00 78.19 218 LEU A C 1
ATOM 1782 O O . LEU A 1 218 ? 4.092 -14.507 -11.291 1.00 78.19 218 LEU A O 1
ATOM 1786 N N . PRO A 1 219 ? 3.966 -12.900 -12.850 1.00 66.31 219 PRO A N 1
ATOM 1787 C CA . PRO A 1 219 ? 4.987 -13.510 -13.676 1.00 66.31 219 PRO A CA 1
ATOM 1788 C C . PRO A 1 219 ? 6.368 -13.090 -13.157 1.00 66.31 219 PRO A C 1
ATOM 1790 O O . PRO A 1 219 ? 6.534 -12.060 -12.495 1.00 66.31 219 PRO A O 1
ATOM 1793 N N . ASN A 1 220 ? 7.397 -13.863 -13.504 1.00 67.56 220 ASN A N 1
ATOM 1794 C CA . ASN A 1 220 ? 8.752 -13.321 -13.472 1.00 67.56 220 ASN A CA 1
ATOM 1795 C C . ASN A 1 220 ? 8.855 -12.201 -14.515 1.00 67.56 220 ASN A C 1
ATOM 1797 O O . ASN A 1 220 ? 8.176 -12.239 -15.541 1.00 67.56 220 ASN A O 1
ATOM 1801 N N . TYR A 1 221 ? 9.709 -11.211 -14.267 1.00 69.12 221 TYR A N 1
ATOM 1802 C CA . TYR A 1 221 ? 9.957 -10.177 -15.266 1.00 69.12 221 TYR A CA 1
ATOM 1803 C C . TYR A 1 221 ? 10.511 -10.804 -16.554 1.00 69.12 221 TYR A C 1
ATOM 1805 O O . TYR A 1 221 ? 11.420 -11.632 -16.494 1.00 69.12 221 TYR A O 1
ATOM 1813 N N . SER A 1 222 ? 9.977 -10.415 -17.717 1.00 58.78 222 SER A N 1
ATOM 1814 C CA . SER A 1 222 ? 10.365 -10.993 -19.020 1.00 58.78 222 SER A CA 1
ATOM 1815 C C . SER A 1 222 ? 11.746 -10.523 -19.504 1.00 58.78 222 SER A C 1
ATOM 1817 O O . SER A 1 222 ? 12.191 -10.897 -20.589 1.00 58.78 222 SER A O 1
ATOM 1819 N N . PHE A 1 223 ? 12.437 -9.677 -18.740 1.00 61.66 223 PHE A N 1
ATOM 1820 C CA . PHE A 1 223 ? 13.803 -9.255 -19.018 1.00 61.66 223 PHE A CA 1
ATOM 1821 C C . PHE A 1 223 ? 14.752 -9.896 -18.020 1.00 61.66 223 PHE A C 1
ATOM 1823 O O . PHE A 1 223 ? 14.514 -9.920 -16.814 1.00 61.66 223 PHE A O 1
ATOM 1830 N N . ASP A 1 224 ? 15.833 -10.441 -18.569 1.00 51.97 224 ASP A N 1
ATOM 1831 C CA . ASP A 1 224 ? 16.865 -11.102 -17.796 1.00 51.97 224 ASP A CA 1
ATOM 1832 C C . ASP A 1 224 ? 17.628 -10.055 -16.983 1.00 51.97 224 ASP A C 1
ATOM 1834 O O . ASP A 1 224 ? 18.516 -9.362 -17.485 1.00 51.97 224 ASP A O 1
ATOM 1838 N N . PHE A 1 225 ? 17.267 -9.930 -15.710 1.00 58.25 225 PHE A N 1
ATOM 1839 C CA . PHE A 1 225 ? 18.120 -9.325 -14.702 1.00 58.25 225 PHE A CA 1
ATOM 1840 C C . PHE A 1 225 ? 19.303 -10.258 -14.461 1.00 58.25 225 PHE A C 1
ATOM 1842 O O . PHE A 1 225 ? 19.389 -10.972 -13.456 1.00 58.25 225 PHE A O 1
ATOM 1849 N N . SER A 1 226 ? 20.203 -10.303 -15.438 1.00 44.62 226 SER A N 1
ATOM 1850 C CA . SER A 1 226 ? 21.336 -11.199 -15.390 1.00 44.62 226 SER A CA 1
ATOM 1851 C C . SER A 1 226 ? 22.173 -10.859 -14.154 1.00 44.62 226 SER A C 1
ATOM 1853 O O . SER A 1 226 ? 22.740 -9.770 -14.064 1.00 44.62 226 SER A O 1
ATOM 1855 N N . LYS A 1 227 ? 22.279 -11.853 -13.260 1.00 44.75 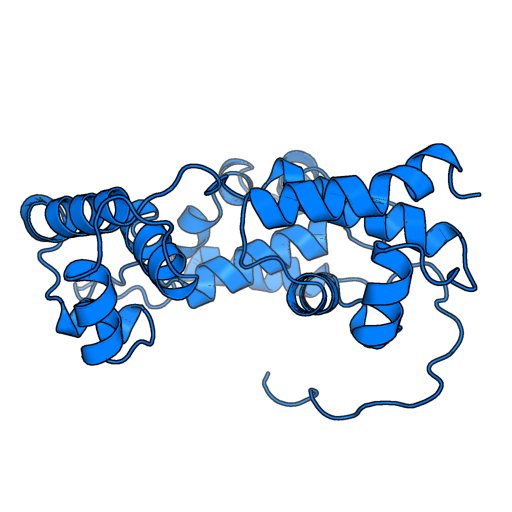227 LYS A N 1
ATOM 1856 C CA . LYS A 1 227 ? 23.145 -11.978 -12.070 1.00 44.75 227 LYS A CA 1
ATOM 1857 C C . LYS A 1 227 ? 22.530 -11.550 -10.731 1.00 44.75 227 LYS A C 1
ATOM 1859 O O . LYS A 1 227 ? 22.818 -10.483 -10.201 1.00 44.75 227 LYS A O 1
ATOM 1864 N N . ARG A 1 228 ? 21.947 -12.540 -10.041 1.00 44.28 228 ARG A N 1
ATOM 1865 C CA . ARG A 1 228 ? 22.291 -12.744 -8.624 1.00 44.28 228 ARG A CA 1
ATOM 1866 C C . ARG A 1 228 ? 23.807 -12.981 -8.538 1.00 44.28 228 ARG A C 1
ATOM 1868 O O . ARG A 1 228 ? 24.275 -14.073 -8.852 1.00 44.28 228 ARG A O 1
ATOM 1875 N N . LYS A 1 229 ? 24.580 -11.973 -8.132 1.00 44.62 229 LYS A N 1
ATOM 1876 C CA . LYS A 1 229 ? 25.736 -12.226 -7.265 1.00 44.62 229 LYS A CA 1
ATOM 1877 C C . LYS A 1 229 ? 25.203 -12.066 -5.848 1.00 44.62 229 LYS A C 1
ATOM 1879 O O . LYS A 1 229 ? 24.845 -10.964 -5.459 1.00 44.62 229 LYS A O 1
ATOM 1884 N N . ASP A 1 230 ? 25.112 -13.195 -5.162 1.00 38.16 230 ASP A N 1
ATOM 1885 C CA . ASP A 1 230 ? 24.830 -13.333 -3.735 1.00 38.16 230 ASP A CA 1
ATOM 1886 C C . ASP A 1 230 ? 23.343 -13.275 -3.345 1.00 38.16 230 ASP A C 1
ATOM 1888 O O . ASP A 1 230 ? 22.664 -12.252 -3.363 1.00 38.16 230 ASP A O 1
ATOM 1892 N N . GLN A 1 231 ? 22.828 -14.465 -3.026 1.00 39.94 231 GLN A N 1
ATOM 1893 C CA . GLN A 1 231 ? 21.532 -14.675 -2.400 1.00 39.94 231 GLN A CA 1
ATOM 1894 C C . GLN A 1 231 ? 21.608 -14.199 -0.946 1.00 39.94 231 GLN A C 1
ATOM 1896 O O . GLN A 1 231 ? 22.270 -14.841 -0.136 1.00 39.94 231 GLN A O 1
ATOM 1901 N N . ASP A 1 232 ? 20.881 -13.141 -0.593 1.00 36.56 232 ASP A N 1
ATOM 1902 C CA . ASP A 1 232 ? 20.450 -12.950 0.793 1.00 36.56 232 ASP A CA 1
ATOM 1903 C C . ASP A 1 232 ? 19.223 -13.849 1.009 1.00 36.56 232 ASP A C 1
ATOM 1905 O O . ASP A 1 232 ? 18.094 -13.523 0.637 1.00 36.56 232 ASP A O 1
ATOM 1909 N N . THR A 1 233 ? 19.453 -15.047 1.544 1.00 37.69 233 THR A N 1
ATOM 1910 C CA . THR A 1 233 ? 18.457 -16.109 1.778 1.00 37.69 233 THR A CA 1
ATOM 1911 C C . THR A 1 233 ? 17.472 -15.818 2.921 1.00 37.69 233 THR A C 1
ATOM 1913 O O . THR A 1 233 ? 16.897 -16.741 3.490 1.00 37.69 233 THR A O 1
ATOM 1916 N N . THR A 1 234 ? 17.243 -14.561 3.296 1.00 36.81 234 THR A N 1
ATOM 1917 C CA . THR A 1 234 ? 16.599 -14.261 4.588 1.00 36.81 234 THR A CA 1
ATOM 1918 C C . THR A 1 234 ? 15.064 -14.244 4.553 1.00 36.81 234 THR A C 1
ATOM 1920 O O . THR A 1 234 ? 14.453 -14.202 5.611 1.00 36.81 234 THR A O 1
ATOM 1923 N N . TYR A 1 235 ? 14.401 -14.337 3.395 1.00 38.78 235 TYR A N 1
ATOM 1924 C CA . TYR A 1 235 ? 12.927 -14.365 3.334 1.00 38.78 235 TYR A CA 1
ATOM 1925 C C . TYR A 1 235 ? 12.395 -15.341 2.269 1.00 38.78 235 TYR A C 1
ATOM 1927 O O . TYR A 1 235 ? 11.860 -14.948 1.239 1.00 38.78 235 TYR A O 1
ATOM 1935 N N . MET A 1 236 ? 12.542 -16.643 2.533 1.00 33.69 236 MET A N 1
ATOM 1936 C CA . MET A 1 236 ? 11.707 -17.712 1.948 1.00 33.69 236 MET A CA 1
ATOM 1937 C C . MET A 1 236 ? 10.949 -18.467 3.053 1.00 33.69 236 MET A C 1
ATOM 1939 O O . MET A 1 236 ? 10.813 -19.686 3.022 1.00 33.69 236 MET A O 1
ATOM 1943 N N . GLY A 1 237 ? 10.487 -17.738 4.069 1.00 30.02 237 GLY A N 1
ATOM 1944 C CA . GLY A 1 237 ? 9.645 -18.275 5.131 1.00 30.02 237 GLY A CA 1
ATOM 1945 C C . GLY A 1 237 ? 8.332 -17.511 5.198 1.00 30.02 237 GLY A C 1
ATOM 1946 O O . GLY A 1 237 ? 8.371 -16.295 5.367 1.00 30.02 237 GLY A O 1
ATOM 1947 N N . LEU A 1 238 ? 7.229 -18.268 5.141 1.00 27.28 238 LEU A N 1
ATOM 1948 C CA . LEU A 1 238 ? 5.810 -17.904 5.293 1.00 27.28 238 LEU A CA 1
ATOM 1949 C C . LEU A 1 238 ? 5.023 -17.805 3.972 1.00 27.28 238 LEU A C 1
ATOM 1951 O O . LEU A 1 238 ? 4.695 -16.725 3.486 1.00 27.28 238 LEU A O 1
ATOM 1955 N N . ILE A 1 239 ? 4.718 -18.994 3.435 1.00 33.12 239 ILE A N 1
ATOM 1956 C CA . ILE A 1 239 ? 3.390 -19.340 2.901 1.00 33.12 239 ILE A CA 1
ATOM 1957 C C . ILE A 1 239 ? 2.680 -20.109 4.016 1.00 33.12 239 ILE A C 1
ATOM 1959 O O . ILE A 1 239 ? 3.383 -20.926 4.660 1.00 33.12 239 ILE A O 1
#

Secondary structure (DSSP, 8-state):
---HHHHHHHHHHHHHHHHH-TT--HHHHHHHTTGGGTS-HHHHHHHHHTSS--SSTHHHHHHHHHHHHHHHHS---TT--HHHHHHHHHHIIIII----HHHHHHHTT--HHHHHHHHTS-TTSPPPHHHHHHHHHHHTT-----SSS--TT-SHHHHHHHHHHHHHHHHTTSSSPPPHHHHHHHHT--THHHHSTTTGGG-HHHHHHHHHHHHHH-PPPSS------S---------

Sequence (239 aa):
MASPERIKQVPKLFEKVSKKDPRITVKYFNTIFGFFNYYSTSAMGSFIRFDKYSDDPRTYDVIFDALTILDESLPDYSDLIVQDIVDAYSEYSLYKQNISRSQLAVLADLSDGAISKIFNGNLESKPTLAAIDVYELLRLDLVPSYKLDYNFTNTIQNYRQIRDLIFRSRLGDGFNVLSNTDLAKKLNFDVDLFEHPEKICKDARTYNEVANTLYRLLPNYSFDFSKRKDQDTTYMGLI

Foldseek 3Di:
DADPVLQVCLLVLQVLLCLQPVVSDLVVLCVLLVVVVQDDSVVSVCSSNVVDDQPDSLVSLLSSLLSVLSNVQPGGCNQPFLLLLLVLVVCCLPPNPVDDLCNLCVQLVHDSVVSVCSNPDDRGHRGDNSSVLSSCCSVLVLDFDPPPPGQPLSGSVNLVLLLSLLSNLQCQLVPRGHDLVRSCVVLVHDSVCNSNVSVCSVDPVSSVSSNVSSVVRRDHRPDDSDDDPDDPVPPPDDD